Protein AF-A0A8H2RH55-F1 (afdb_monomer)

pLDDT: mean 92.54, std 11.41, range [31.33, 98.94]

Solvent-accessible surface area (backbone atoms only — not comparable to full-atom values): 15641 Å² total; per-residue (Å²): 132,82,83,71,80,74,89,62,80,75,73,48,45,56,43,40,55,48,73,46,29,92,58,44,29,82,40,32,71,41,72,35,40,37,24,21,31,30,48,30,38,21,12,55,87,42,38,56,90,87,66,19,50,61,34,28,24,27,75,48,56,58,47,55,43,36,48,65,32,36,31,32,37,34,36,31,36,33,33,66,48,47,73,43,77,75,34,103,55,100,65,73,39,73,47,77,44,91,38,46,22,19,54,46,101,45,66,27,34,45,51,71,60,46,52,52,28,50,48,56,49,40,71,77,30,56,64,32,63,38,35,41,34,50,78,40,80,41,48,64,92,44,83,91,52,45,67,63,55,50,49,60,58,55,53,80,44,58,86,27,49,52,56,57,89,50,67,85,35,24,49,50,51,40,52,68,76,39,69,73,34,27,31,37,51,20,27,81,90,56,98,45,27,70,63,68,50,70,44,62,85,86,52,90,71,26,47,68,68,54,46,44,50,36,45,74,76,42,43,64,80,68,46,43,92,87,41,57,29,31,38,55,63,58,31,34,42,97,86,60,14,52,44,77,55,55,51,88,38,68,58,53,53,62,61,65,26,88,93,52,81,51,66,19,29,47,25,20,34,36,45,86,55,31,49,45,47,63,50,21,53,52,48,36,56,57,61,53,74,110

Structure (mmCIF, N/CA/C/O backbone):
data_AF-A0A8H2RH55-F1
#
_entry.id   AF-A0A8H2RH55-F1
#
loop_
_atom_site.group_PDB
_atom_site.id
_atom_site.type_symbol
_atom_site.label_atom_id
_atom_site.label_alt_id
_atom_site.label_comp_id
_atom_site.label_asym_id
_atom_site.label_entity_id
_atom_site.label_seq_id
_atom_site.pdbx_PDB_ins_code
_atom_site.Cartn_x
_atom_site.Cartn_y
_atom_site.Cartn_z
_atom_site.occupancy
_atom_site.B_iso_or_equiv
_atom_site.auth_seq_id
_atom_site.auth_comp_id
_atom_site.auth_asym_id
_atom_site.auth_atom_id
_atom_site.pdbx_PDB_model_num
ATOM 1 N N . MET A 1 1 ? -16.940 -19.341 18.651 1.00 35.91 1 MET A N 1
ATOM 2 C CA . MET A 1 1 ? -18.041 -18.459 18.213 1.00 35.91 1 MET A CA 1
ATOM 3 C C . MET A 1 1 ? -17.841 -18.188 16.737 1.00 35.91 1 MET A C 1
ATOM 5 O O . MET A 1 1 ? -16.876 -17.523 16.386 1.00 35.91 1 MET A O 1
ATOM 9 N N . ASN A 1 2 ? -18.683 -18.781 15.890 1.00 31.33 2 ASN A N 1
ATOM 10 C CA . ASN A 1 2 ? -18.707 -18.465 14.465 1.00 31.33 2 ASN A CA 1
ATOM 11 C C . ASN A 1 2 ? -19.201 -17.029 14.312 1.00 31.33 2 ASN A C 1
ATOM 13 O O . ASN A 1 2 ? -20.254 -16.682 14.844 1.00 31.33 2 ASN A O 1
ATOM 17 N N . ILE A 1 3 ? -18.432 -16.200 13.615 1.00 40.94 3 ILE A N 1
ATOM 18 C CA . ILE A 1 3 ? -18.891 -14.883 13.191 1.00 40.94 3 ILE A CA 1
ATOM 19 C C . ILE A 1 3 ? -19.936 -15.153 12.105 1.00 40.94 3 ILE A C 1
ATOM 21 O O . ILE A 1 3 ? -19.590 -15.491 10.975 1.00 40.94 3 ILE A O 1
ATOM 25 N N . SER A 1 4 ? -21.217 -15.111 12.473 1.00 37.12 4 SER A N 1
ATOM 26 C CA . SER A 1 4 ? -22.314 -15.199 11.510 1.00 37.12 4 SER A CA 1
ATOM 27 C C . SER A 1 4 ? -22.179 -14.068 10.484 1.00 37.12 4 SER A C 1
ATOM 29 O O . SER A 1 4 ? -21.838 -12.946 10.873 1.00 37.12 4 SER A O 1
ATOM 31 N N . PRO A 1 5 ? -22.453 -14.311 9.189 1.00 39.12 5 PRO A N 1
ATOM 32 C CA . PRO A 1 5 ? -22.419 -13.252 8.198 1.00 39.12 5 PRO A CA 1
ATOM 33 C C . PRO A 1 5 ? -23.544 -12.276 8.532 1.00 39.12 5 PRO A C 1
ATOM 35 O O . PRO A 1 5 ? -24.720 -12.637 8.488 1.00 39.12 5 PRO A O 1
ATOM 38 N N . ILE A 1 6 ? -23.187 -11.047 8.896 1.00 43.91 6 ILE A N 1
ATOM 39 C CA . ILE A 1 6 ? -24.146 -9.950 8.967 1.00 43.91 6 ILE A CA 1
ATOM 40 C C . ILE A 1 6 ? -24.785 -9.854 7.577 1.00 43.91 6 ILE A C 1
ATOM 42 O O . ILE A 1 6 ? -24.080 -9.675 6.583 1.00 43.91 6 ILE A O 1
ATOM 46 N N . THR A 1 7 ? -26.107 -10.015 7.507 1.00 40.72 7 THR A N 1
ATOM 47 C CA . THR A 1 7 ? -26.919 -9.801 6.305 1.00 40.72 7 THR A CA 1
ATOM 48 C C . THR A 1 7 ? -26.671 -8.380 5.802 1.00 40.72 7 THR A C 1
ATOM 50 O O . THR A 1 7 ? -27.151 -7.416 6.401 1.00 40.72 7 THR A O 1
ATOM 53 N N . SER A 1 8 ? -25.850 -8.239 4.760 1.00 42.88 8 SER A N 1
ATOM 54 C CA . SER A 1 8 ? -25.380 -6.946 4.280 1.00 42.88 8 SER A CA 1
ATOM 55 C C . SER A 1 8 ? -26.291 -6.430 3.167 1.00 42.88 8 SER A C 1
ATOM 57 O O . SER A 1 8 ? -26.474 -7.066 2.132 1.00 42.88 8 SER A O 1
ATOM 59 N N . ASN A 1 9 ? -26.791 -5.206 3.339 1.00 49.28 9 ASN A N 1
ATOM 60 C CA . ASN A 1 9 ? -26.682 -4.276 2.221 1.00 49.28 9 ASN A CA 1
ATOM 61 C C . ASN A 1 9 ? -25.192 -4.272 1.867 1.00 49.28 9 ASN A C 1
ATOM 63 O O . ASN A 1 9 ? -24.380 -3.926 2.727 1.00 49.28 9 ASN A O 1
ATOM 67 N N . SER A 1 10 ? -24.829 -4.787 0.691 1.00 78.75 10 SER A N 1
ATOM 68 C CA . SER A 1 10 ? -23.434 -5.066 0.344 1.00 78.75 10 SER A CA 1
ATOM 69 C C . SER A 1 10 ? -22.586 -3.814 0.555 1.00 78.75 10 SER A C 1
ATOM 71 O O . SER A 1 10 ? -22.788 -2.821 -0.145 1.00 78.75 10 SER A O 1
ATOM 73 N N . ILE A 1 11 ? -21.672 -3.846 1.530 1.00 88.88 11 ILE A N 1
ATOM 74 C CA . ILE A 1 11 ? -20.736 -2.745 1.762 1.00 88.88 11 ILE A CA 1
ATOM 75 C C . ILE A 1 11 ? -19.927 -2.575 0.469 1.00 88.88 11 ILE A C 1
ATOM 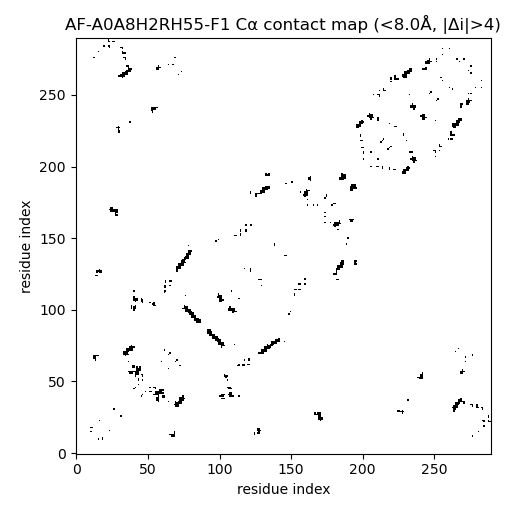77 O O . ILE A 1 11 ? -19.263 -3.527 0.056 1.00 88.88 11 ILE A O 1
ATOM 81 N N . PRO A 1 12 ? -19.993 -1.416 -0.203 1.00 94.06 12 PRO A N 1
ATOM 82 C CA . PRO A 1 12 ? -19.275 -1.214 -1.451 1.00 94.06 12 PRO A CA 1
ATOM 83 C C . PRO A 1 12 ? -17.766 -1.189 -1.192 1.00 94.06 12 PRO A C 1
ATOM 85 O O . PRO A 1 12 ? -17.277 -0.382 -0.402 1.00 94.06 12 PRO A O 1
ATOM 88 N N . ASN A 1 13 ? -17.005 -2.043 -1.882 1.00 95.50 13 ASN A N 1
ATOM 89 C CA . ASN A 1 13 ? -15.558 -2.156 -1.668 1.00 95.50 13 ASN A CA 1
ATOM 90 C C . ASN A 1 13 ? -14.807 -0.837 -1.923 1.00 95.50 13 ASN A C 1
ATOM 92 O O . ASN A 1 13 ? -13.835 -0.526 -1.238 1.00 95.50 13 ASN A O 1
ATOM 96 N N . ASN A 1 14 ? -15.255 -0.013 -2.867 1.00 96.75 14 ASN A N 1
ATOM 97 C CA . ASN A 1 14 ? -14.631 1.283 -3.141 1.00 96.75 14 ASN A CA 1
ATOM 98 C C . ASN A 1 14 ? -14.934 2.353 -2.075 1.00 96.75 14 ASN A C 1
ATOM 100 O O . ASN A 1 14 ? -14.260 3.373 -2.074 1.00 96.75 14 ASN A O 1
ATOM 104 N N . ALA A 1 15 ? -15.888 2.121 -1.167 1.00 97.56 15 ALA A N 1
ATOM 105 C CA . ALA A 1 15 ? -16.322 3.080 -0.148 1.00 97.56 15 ALA A CA 1
ATOM 106 C C . ALA A 1 15 ? -16.588 2.414 1.221 1.00 97.56 15 ALA A C 1
ATOM 108 O O . ALA A 1 15 ? -17.496 2.806 1.967 1.00 97.56 15 ALA A O 1
ATOM 109 N N . TRP A 1 16 ? -15.840 1.353 1.550 1.00 98.19 16 TRP A N 1
ATOM 110 C CA . TRP A 1 16 ? -16.116 0.559 2.746 1.00 98.19 16 TRP A CA 1
ATOM 111 C C . TRP A 1 16 ? -15.821 1.319 4.040 1.00 98.19 16 TRP A C 1
ATOM 113 O O . TRP A 1 16 ? -16.587 1.174 4.992 1.00 98.19 16 TRP A O 1
ATOM 123 N N . MET A 1 17 ? -14.772 2.153 4.087 1.00 98.50 17 MET A N 1
ATOM 124 C CA . MET A 1 17 ? -14.437 2.921 5.294 1.00 98.50 17 MET A CA 1
ATOM 125 C C . MET A 1 17 ? -15.524 3.946 5.597 1.00 98.50 17 MET A C 1
ATOM 127 O O . MET A 1 17 ? -15.937 4.086 6.743 1.00 98.50 17 MET A O 1
ATOM 131 N N . THR A 1 18 ? -16.041 4.602 4.559 1.00 97.88 18 THR A N 1
ATOM 132 C CA . THR A 1 18 ? -17.172 5.531 4.614 1.00 97.88 18 THR A CA 1
ATOM 133 C C . THR A 1 18 ? -18.420 4.817 5.118 1.00 97.88 18 THR A C 1
ATOM 135 O O . THR A 1 18 ? -19.106 5.321 6.004 1.00 97.88 18 THR A O 1
ATOM 138 N N . SER A 1 19 ? -18.684 3.616 4.603 1.00 97.94 19 SER A N 1
ATOM 139 C CA . SER A 1 19 ? -19.865 2.824 4.964 1.00 97.94 19 SER A CA 1
ATOM 140 C C . SER A 1 19 ? -19.881 2.412 6.438 1.00 97.94 19 SER A C 1
ATOM 142 O O . SER A 1 19 ? -20.951 2.326 7.036 1.00 97.94 19 SER A O 1
ATOM 144 N N . ILE A 1 20 ? -18.709 2.181 7.040 1.00 97.50 20 ILE A N 1
ATOM 145 C CA . ILE A 1 20 ? -18.584 1.819 8.461 1.00 97.50 20 ILE A CA 1
ATOM 146 C C . ILE A 1 20 ? -18.055 2.966 9.331 1.00 97.50 20 ILE A C 1
ATOM 148 O O . ILE A 1 20 ? -17.716 2.742 10.494 1.00 97.50 20 ILE A O 1
ATOM 152 N N . TYR A 1 21 ? -17.986 4.188 8.794 1.00 98.06 21 TYR A N 1
ATOM 153 C CA . TYR A 1 21 ? -17.279 5.313 9.409 1.00 98.06 21 TYR A CA 1
ATOM 154 C C . TYR A 1 21 ? -17.729 5.573 10.846 1.00 98.06 21 TYR A C 1
ATOM 156 O O . TYR A 1 21 ? -16.893 5.689 11.734 1.00 98.06 21 TYR A O 1
ATOM 164 N N . GLU A 1 22 ? -19.039 5.574 11.107 1.00 97.56 22 GLU A N 1
ATOM 165 C CA . GLU A 1 22 ? -19.571 5.820 12.454 1.00 97.56 22 GLU A CA 1
ATOM 166 C C . GLU A 1 22 ? -19.099 4.809 13.502 1.00 97.56 22 GLU A C 1
ATOM 168 O O . GLU A 1 22 ? -19.095 5.127 14.688 1.00 97.56 22 GLU A O 1
ATOM 173 N N . LYS A 1 23 ? -18.690 3.610 13.078 1.00 98.12 23 LYS A N 1
ATOM 174 C CA . LYS A 1 23 ? -18.108 2.594 13.956 1.00 98.12 23 LYS A CA 1
ATOM 175 C C . LYS A 1 23 ? -16.613 2.822 14.159 1.00 98.12 23 LYS A C 1
ATOM 177 O O . LYS A 1 23 ? -16.130 2.721 15.273 1.00 98.12 23 LYS A O 1
ATOM 182 N N . ILE A 1 24 ? -15.877 3.175 13.108 1.00 98.25 24 ILE A N 1
ATOM 183 C CA . ILE A 1 24 ? -14.407 3.241 13.157 1.00 98.25 24 ILE A CA 1
ATOM 184 C C . ILE A 1 24 ? -13.842 4.639 13.449 1.00 98.25 24 ILE A C 1
ATOM 186 O O . ILE A 1 24 ? -12.631 4.782 13.587 1.00 98.25 24 ILE A O 1
ATOM 190 N N . LYS A 1 25 ? -14.676 5.683 13.518 1.00 98.12 25 LYS A N 1
ATOM 191 C CA . LYS A 1 25 ? -14.232 7.090 13.565 1.00 98.12 25 LYS A CA 1
ATOM 192 C C . LYS A 1 25 ? -13.305 7.434 14.739 1.00 98.12 25 LYS A C 1
ATOM 194 O O . LYS A 1 25 ? -12.475 8.330 14.601 1.00 98.12 25 LYS A O 1
ATOM 199 N N . ASP A 1 26 ? -13.418 6.719 15.856 1.00 98.12 26 ASP A N 1
ATOM 200 C CA . ASP A 1 26 ? -12.608 6.942 17.061 1.00 98.12 26 ASP A CA 1
ATOM 201 C C . ASP A 1 26 ? -11.302 6.128 17.062 1.00 98.12 26 ASP A C 1
ATOM 203 O O . ASP A 1 26 ? -10.453 6.295 17.936 1.00 98.12 26 ASP A O 1
ATOM 207 N N . MET A 1 27 ? -11.092 5.286 16.047 1.00 97.81 27 MET A N 1
ATOM 208 C CA . MET A 1 27 ? -9.845 4.555 15.852 1.00 97.81 27 MET A CA 1
ATOM 209 C C . MET A 1 27 ? -8.788 5.448 15.195 1.00 97.81 27 MET A C 1
ATOM 211 O O . MET A 1 27 ? -9.078 6.286 14.338 1.00 97.81 27 MET A O 1
ATOM 215 N N . ARG A 1 28 ? -7.528 5.225 15.559 1.00 97.75 28 ARG A N 1
ATOM 216 C CA . ARG A 1 28 ? -6.345 5.736 14.858 1.00 97.75 28 ARG A CA 1
ATOM 217 C C . ARG A 1 28 ? -5.969 4.807 13.708 1.00 97.75 28 ARG A C 1
ATOM 219 O O . ARG A 1 28 ? -6.280 3.618 13.725 1.00 97.75 28 ARG A O 1
ATOM 226 N N . ILE A 1 29 ? -5.207 5.316 12.743 1.00 97.81 29 ILE A N 1
ATOM 227 C CA . ILE A 1 29 ? -4.822 4.554 11.539 1.00 97.81 29 ILE A CA 1
ATOM 228 C C . ILE A 1 29 ? -4.083 3.250 11.880 1.00 97.81 29 ILE A C 1
ATOM 230 O O . ILE A 1 29 ? -4.374 2.210 11.293 1.00 97.81 29 ILE A O 1
ATOM 234 N N . HIS A 1 30 ? -3.184 3.272 12.869 1.00 97.06 30 HIS A N 1
ATOM 235 C CA . HIS A 1 30 ? -2.444 2.078 13.296 1.00 97.06 30 HIS A CA 1
ATOM 236 C C . HIS A 1 30 ? -3.317 1.017 13.998 1.00 97.06 30 HIS A C 1
ATOM 238 O O . HIS A 1 30 ? -2.863 -0.104 14.203 1.00 97.06 30 HIS A O 1
ATOM 244 N N . GLN A 1 31 ? -4.554 1.356 14.381 1.00 97.19 31 GLN A N 1
ATOM 245 C CA . GLN A 1 31 ? -5.505 0.431 15.008 1.00 97.19 31 GLN A CA 1
ATOM 246 C C . GLN A 1 31 ? -6.427 -0.241 13.983 1.00 97.19 31 GLN A C 1
ATOM 248 O O . GLN A 1 31 ? -7.077 -1.239 14.298 1.00 97.19 31 GLN A O 1
ATOM 253 N N . LEU A 1 32 ? -6.502 0.282 12.757 1.00 97.88 32 LEU A N 1
ATOM 254 C CA . LEU A 1 32 ? -7.326 -0.294 11.696 1.00 97.88 32 LEU A CA 1
ATOM 255 C C . LEU A 1 32 ? -6.750 -1.629 11.211 1.00 97.88 32 LEU A C 1
ATOM 257 O O . LEU A 1 32 ? -5.569 -1.913 11.372 1.00 97.88 32 LEU A O 1
ATOM 261 N N . ALA A 1 33 ? -7.590 -2.462 10.618 1.00 98.31 33 ALA A N 1
ATOM 262 C CA . ALA A 1 33 ? -7.199 -3.546 9.736 1.00 98.31 33 ALA A CA 1
ATOM 263 C C . ALA A 1 33 ? -7.337 -3.040 8.296 1.00 98.31 33 ALA A C 1
ATOM 265 O O . ALA A 1 33 ? -8.428 -2.636 7.883 1.00 98.31 33 ALA A O 1
ATOM 266 N N . LEU A 1 34 ? -6.237 -3.008 7.550 1.00 98.75 34 LEU A N 1
ATOM 267 C CA . LEU A 1 34 ? -6.157 -2.422 6.219 1.00 98.75 34 LEU A CA 1
ATOM 268 C C . LEU A 1 34 ? -5.715 -3.487 5.203 1.00 98.75 34 LEU A C 1
ATOM 270 O O . LEU A 1 34 ? -4.612 -4.028 5.331 1.00 98.75 34 LEU A O 1
ATOM 274 N N . PRO A 1 35 ? -6.537 -3.782 4.181 1.00 98.62 35 PRO A N 1
ATOM 275 C CA . PRO A 1 35 ? -6.139 -4.672 3.100 1.00 98.62 35 PRO A CA 1
ATOM 276 C C . PRO A 1 35 ? -5.111 -3.977 2.196 1.00 98.62 35 PRO A C 1
ATOM 278 O O . PRO A 1 35 ? -5.306 -2.828 1.777 1.00 98.62 35 PRO A O 1
ATOM 281 N N . SER A 1 36 ? -4.029 -4.688 1.888 1.00 98.69 36 SER A N 1
ATOM 282 C CA . SER A 1 36 ? -2.908 -4.209 1.082 1.00 98.69 36 SER A CA 1
ATOM 283 C C . SER A 1 36 ? -2.610 -5.142 -0.083 1.00 98.69 36 SER A C 1
ATOM 285 O O . SER A 1 36 ? -2.637 -6.367 0.061 1.00 98.69 36 SER A O 1
ATOM 287 N N . ALA A 1 37 ? -2.289 -4.548 -1.229 1.00 98.31 37 ALA A N 1
ATOM 288 C CA . ALA A 1 37 ? -1.800 -5.268 -2.396 1.00 98.31 37 ALA A CA 1
ATOM 289 C C . ALA A 1 37 ? -0.265 -5.293 -2.381 1.00 98.31 37 ALA A C 1
ATOM 291 O O . ALA A 1 37 ? 0.374 -4.249 -2.539 1.00 98.31 37 ALA A O 1
ATOM 292 N N . HIS A 1 38 ? 0.316 -6.482 -2.208 1.00 98.06 38 HIS A N 1
ATOM 293 C CA . HIS A 1 38 ? 1.766 -6.679 -2.196 1.00 98.06 38 HIS A CA 1
ATOM 294 C C . HIS A 1 38 ? 2.346 -6.419 -3.584 1.00 98.06 38 HIS A C 1
ATOM 296 O O . HIS A 1 38 ? 1.758 -6.844 -4.583 1.00 98.06 38 HIS A O 1
ATOM 302 N N . ASN A 1 39 ? 3.476 -5.702 -3.650 1.00 97.50 39 ASN A N 1
ATOM 303 C CA . ASN A 1 39 ? 4.091 -5.283 -4.914 1.00 97.50 39 ASN A CA 1
ATOM 304 C C . ASN A 1 39 ? 3.041 -4.755 -5.909 1.00 97.50 39 ASN A C 1
ATOM 306 O O . ASN A 1 39 ? 2.951 -5.205 -7.050 1.00 97.50 39 ASN A O 1
ATOM 310 N N . SER A 1 40 ? 2.204 -3.823 -5.459 1.00 98.12 40 SER A N 1
ATOM 311 C CA . SER A 1 40 ? 0.968 -3.395 -6.129 1.00 98.12 40 SER A CA 1
ATOM 312 C C . SER A 1 40 ? 1.131 -2.993 -7.603 1.00 98.12 40 SER A C 1
ATOM 314 O O . SER A 1 40 ? 0.193 -3.131 -8.384 1.00 98.12 40 SER A O 1
ATOM 316 N N . GLY A 1 41 ? 2.311 -2.535 -8.028 1.00 97.62 41 GLY A N 1
ATOM 317 C CA . GLY A 1 41 ? 2.593 -2.205 -9.431 1.00 97.62 41 GLY A CA 1
ATOM 318 C C . GLY A 1 41 ? 3.049 -3.367 -10.312 1.00 97.62 41 GLY A C 1
ATOM 319 O O . GLY A 1 41 ? 3.453 -3.116 -11.447 1.00 97.62 41 GLY A O 1
ATOM 320 N N . MET A 1 42 ? 3.024 -4.595 -9.799 1.00 97.25 42 MET A N 1
ATOM 321 C CA . MET A 1 42 ? 3.443 -5.820 -10.480 1.00 97.25 42 MET A CA 1
ATOM 322 C C . MET A 1 42 ? 2.221 -6.664 -10.839 1.00 97.25 42 MET A C 1
ATOM 324 O O . MET A 1 42 ? 2.060 -7.786 -10.364 1.00 97.25 42 MET A O 1
ATOM 328 N N . ASP A 1 43 ? 1.312 -6.126 -11.646 1.00 95.94 43 ASP A N 1
ATOM 329 C CA . ASP A 1 43 ? 0.178 -6.902 -12.141 1.00 95.94 43 ASP A CA 1
ATOM 330 C C . ASP A 1 43 ? 0.500 -7.651 -13.435 1.00 95.94 43 ASP A C 1
ATOM 332 O O . ASP A 1 43 ? 1.422 -7.289 -14.169 1.00 95.94 43 ASP A O 1
ATOM 336 N N . ARG A 1 44 ? -0.313 -8.660 -13.755 1.00 92.69 44 ARG A N 1
ATOM 337 C CA . ARG A 1 44 ? -0.189 -9.471 -14.975 1.00 92.69 44 ARG A CA 1
ATOM 338 C C . ARG A 1 44 ? -0.125 -8.657 -16.268 1.00 92.69 44 ARG A C 1
ATOM 340 O O . ARG A 1 44 ? 0.541 -9.080 -17.203 1.00 92.69 44 ARG A O 1
ATOM 347 N N . GLY A 1 45 ? -0.783 -7.498 -16.329 1.00 90.69 45 GLY A N 1
ATOM 348 C CA . GLY A 1 45 ? -0.743 -6.611 -17.495 1.00 90.69 45 GLY A CA 1
ATOM 349 C C . GLY A 1 45 ? 0.476 -5.683 -17.549 1.00 90.69 45 GLY A C 1
ATOM 350 O O . GLY A 1 45 ? 0.579 -4.880 -18.474 1.00 90.69 45 GLY A O 1
ATOM 351 N N . SER A 1 46 ? 1.361 -5.729 -16.550 1.00 88.44 46 SER A N 1
ATOM 352 C CA . SER A 1 46 ? 2.583 -4.914 -16.468 1.00 88.44 46 SER A CA 1
ATOM 353 C C . SER A 1 46 ? 3.870 -5.686 -16.754 1.00 88.44 46 SER A C 1
ATOM 355 O O . SER A 1 46 ? 4.898 -5.064 -17.010 1.00 88.44 46 SER A O 1
ATOM 357 N N . VAL A 1 47 ? 3.811 -7.018 -16.731 1.00 85.81 47 VAL A N 1
ATOM 358 C CA . VAL A 1 47 ? 4.954 -7.912 -16.934 1.00 85.81 47 VAL A CA 1
ATOM 359 C C . VAL A 1 47 ? 4.839 -8.649 -18.268 1.00 85.81 47 VAL A C 1
ATOM 361 O O . VAL A 1 47 ? 3.749 -8.809 -18.814 1.00 85.81 47 VAL A O 1
ATOM 364 N N . ASP A 1 48 ? 5.974 -9.094 -18.801 1.00 82.69 48 ASP A N 1
ATOM 365 C CA . ASP A 1 48 ? 6.029 -9.870 -20.042 1.00 82.69 48 ASP A CA 1
ATOM 366 C C . ASP A 1 48 ? 5.253 -11.206 -19.920 1.00 82.69 48 ASP A C 1
ATOM 368 O O . ASP A 1 48 ? 5.369 -11.871 -18.894 1.00 82.69 48 ASP A O 1
ATOM 372 N N . PRO A 1 49 ? 4.495 -11.660 -20.936 1.00 77.06 49 PRO A N 1
ATOM 373 C CA . PRO A 1 49 ? 3.693 -12.885 -20.836 1.00 77.06 49 PRO A CA 1
ATOM 374 C C . PRO A 1 49 ? 4.481 -14.188 -20.633 1.00 77.06 49 PRO A C 1
ATOM 376 O O . PRO A 1 49 ? 3.929 -15.147 -20.097 1.00 77.06 49 PRO A O 1
ATOM 379 N N . ILE A 1 50 ? 5.743 -14.256 -21.072 1.00 76.62 50 ILE A N 1
ATOM 380 C CA . ILE A 1 50 ? 6.545 -15.489 -21.040 1.00 76.62 50 ILE A CA 1
ATOM 381 C C . ILE A 1 50 ? 7.188 -15.654 -19.659 1.00 76.62 50 ILE A C 1
ATOM 383 O O . ILE A 1 50 ? 7.085 -16.703 -19.023 1.00 76.62 50 ILE A O 1
ATOM 387 N N . SER A 1 51 ? 7.825 -14.593 -19.171 1.00 81.44 51 SER A N 1
ATOM 388 C CA . SER A 1 51 ? 8.597 -14.583 -17.919 1.00 81.44 51 SER A CA 1
ATOM 389 C C . SER A 1 51 ? 7.840 -13.989 -16.728 1.00 81.44 51 SER A C 1
ATOM 391 O O . SER A 1 51 ? 8.221 -14.182 -15.574 1.00 81.44 51 SER A O 1
ATOM 393 N N . GLY A 1 52 ? 6.732 -13.297 -16.984 1.00 82.44 52 GLY A N 1
ATOM 394 C CA . GLY A 1 52 ? 6.021 -12.494 -15.996 1.00 82.44 52 GLY A CA 1
ATOM 395 C C . GLY A 1 52 ? 5.366 -13.279 -14.872 1.00 82.44 52 GLY A C 1
ATOM 396 O O . GLY A 1 52 ? 5.096 -12.696 -13.828 1.00 82.44 52 GLY A O 1
ATOM 397 N N . HIS A 1 53 ? 5.164 -14.589 -15.019 1.00 85.69 53 HIS A N 1
ATOM 398 C CA . HIS A 1 53 ? 4.623 -15.413 -13.935 1.00 85.69 53 HIS A CA 1
ATOM 399 C C . HIS A 1 53 ? 5.519 -15.417 -12.683 1.00 85.69 53 HIS A C 1
ATOM 401 O O . HIS A 1 53 ? 4.999 -15.457 -11.576 1.00 85.69 53 HIS A O 1
ATOM 407 N N . TRP A 1 54 ? 6.837 -15.239 -12.834 1.00 90.31 54 TRP A N 1
ATOM 408 C CA . TRP A 1 54 ? 7.787 -15.141 -11.713 1.00 90.31 54 TRP A CA 1
ATOM 409 C C . TRP A 1 54 ? 7.708 -13.809 -10.957 1.00 90.31 54 TRP A C 1
ATOM 411 O O . TRP A 1 54 ? 8.223 -13.696 -9.843 1.00 90.31 54 TRP A O 1
ATOM 421 N N . ALA A 1 55 ? 7.112 -12.795 -11.586 1.00 92.50 55 ALA A N 1
ATOM 422 C CA . ALA A 1 55 ? 7.158 -11.400 -11.163 1.00 92.50 55 ALA A CA 1
ATOM 423 C C . ALA A 1 55 ? 5.783 -10.848 -10.763 1.00 92.50 55 ALA A C 1
ATOM 425 O O . ALA A 1 55 ? 5.709 -10.004 -9.869 1.00 92.50 55 ALA A O 1
ATOM 426 N N . ALA A 1 56 ? 4.709 -11.297 -11.421 1.00 95.06 56 ALA A N 1
ATOM 427 C CA . ALA A 1 56 ? 3.356 -10.809 -11.197 1.00 95.06 56 ALA A CA 1
ATOM 428 C C . ALA A 1 56 ? 2.863 -11.178 -9.796 1.00 95.06 56 ALA A C 1
ATOM 430 O O . ALA A 1 56 ? 2.727 -12.349 -9.456 1.00 95.06 56 ALA A O 1
ATOM 431 N N . CYS A 1 57 ? 2.533 -10.153 -9.025 1.00 96.69 57 CYS A N 1
ATOM 432 C CA . CYS A 1 57 ? 1.956 -10.241 -7.693 1.00 96.69 57 CYS A CA 1
ATOM 433 C C . CYS A 1 57 ? 0.461 -9.915 -7.692 1.00 96.69 57 CYS A C 1
ATOM 435 O O . CYS A 1 57 ? -0.224 -10.241 -6.736 1.00 96.69 57 CYS A O 1
ATOM 437 N N . GLN A 1 58 ? -0.066 -9.258 -8.730 1.00 97.50 58 GLN A N 1
ATOM 438 C CA . GLN A 1 58 ? -1.466 -8.825 -8.790 1.00 97.50 58 GLN A CA 1
ATOM 439 C C . GLN A 1 58 ? -2.119 -9.168 -10.134 1.00 97.50 58 GLN A C 1
ATOM 441 O O . GLN A 1 58 ? -1.453 -9.384 -11.146 1.00 97.50 58 GLN A O 1
ATOM 446 N N . ASP A 1 59 ? -3.451 -9.191 -10.173 1.00 95.75 59 ASP A N 1
ATOM 447 C CA . ASP A 1 59 ? -4.182 -9.353 -11.437 1.00 95.75 59 ASP A CA 1
ATOM 448 C C . ASP A 1 59 ? -4.432 -8.023 -12.148 1.00 95.75 59 ASP A C 1
ATOM 450 O O . ASP A 1 59 ? -4.498 -7.975 -13.373 1.00 95.75 59 ASP A O 1
ATOM 454 N N . ASN A 1 60 ? -4.582 -6.943 -11.382 1.00 96.75 60 ASN A N 1
ATOM 455 C CA . ASN A 1 60 ? -5.174 -5.706 -11.871 1.00 96.75 60 ASN A CA 1
ATOM 456 C C . ASN A 1 60 ? -4.324 -4.476 -11.561 1.00 96.75 60 ASN A C 1
ATOM 458 O O . ASN A 1 60 ? -3.510 -4.479 -10.646 1.00 96.75 60 ASN A O 1
ATOM 462 N N . ILE A 1 61 ? -4.588 -3.391 -12.285 1.00 97.75 61 ILE A N 1
ATOM 463 C CA . ILE A 1 61 ? -3.943 -2.085 -12.109 1.00 97.75 61 ILE A CA 1
ATOM 464 C C . ILE A 1 61 ? -4.318 -1.419 -10.775 1.00 97.75 61 ILE A C 1
ATOM 466 O O . ILE A 1 61 ? -5.374 -1.711 -10.213 1.00 97.75 61 ILE A O 1
ATOM 470 N N . PHE A 1 62 ? -3.521 -0.442 -10.328 1.00 98.69 62 PHE A N 1
ATOM 471 C CA . PHE A 1 62 ? -3.719 0.290 -9.064 1.00 98.69 62 PHE A CA 1
ATOM 472 C C . PHE A 1 62 ? -5.161 0.758 -8.812 1.00 98.69 62 PHE A C 1
ATOM 474 O O . PHE A 1 62 ? -5.714 0.493 -7.749 1.00 98.69 62 PHE A O 1
ATOM 481 N N . LEU A 1 63 ? -5.798 1.425 -9.785 1.00 98.56 63 LEU A N 1
ATOM 482 C CA . LEU A 1 63 ? -7.159 1.951 -9.609 1.00 98.56 63 LEU A CA 1
ATOM 483 C C . LEU A 1 63 ? -8.173 0.830 -9.339 1.00 98.56 63 LEU A C 1
ATOM 485 O O . LEU A 1 63 ? -9.042 0.971 -8.483 1.00 98.56 63 LEU A O 1
ATOM 489 N N . THR A 1 64 ? -8.043 -0.297 -10.037 1.00 98.44 64 THR A N 1
ATOM 490 C CA . THR A 1 64 ? -8.896 -1.467 -9.819 1.00 98.44 64 THR A CA 1
ATOM 491 C C . THR A 1 64 ? -8.657 -2.071 -8.440 1.00 98.44 64 THR A C 1
ATOM 493 O O . THR A 1 64 ? -9.627 -2.406 -7.770 1.00 98.44 64 THR A O 1
ATOM 496 N N . GLN A 1 65 ? -7.403 -2.146 -7.977 1.00 98.56 65 GLN A N 1
ATOM 497 C CA . GLN A 1 65 ? -7.090 -2.612 -6.620 1.00 98.56 65 GLN A CA 1
ATOM 498 C C . GLN A 1 65 ? -7.772 -1.732 -5.554 1.00 98.56 65 GLN A C 1
ATOM 500 O O . GLN A 1 65 ? -8.423 -2.250 -4.646 1.00 98.56 65 GLN A O 1
ATOM 505 N N . LEU A 1 66 ? -7.710 -0.403 -5.698 1.00 98.81 66 LEU A N 1
ATOM 506 C CA . LEU A 1 66 ? -8.372 0.543 -4.786 1.00 98.81 66 LEU A CA 1
ATOM 507 C C . LEU A 1 66 ? -9.904 0.404 -4.814 1.00 98.81 66 LEU A C 1
ATOM 509 O O . LEU A 1 66 ? -10.544 0.307 -3.761 1.00 98.81 66 LEU A O 1
ATOM 513 N N . ASN A 1 67 ? -10.491 0.316 -6.014 1.00 98.56 67 ASN A N 1
ATOM 514 C CA . ASN A 1 67 ? -11.931 0.105 -6.205 1.00 98.56 67 ASN A CA 1
ATOM 515 C C . ASN A 1 67 ? -12.415 -1.242 -5.648 1.00 98.56 67 ASN A C 1
ATOM 517 O O . ASN A 1 67 ? -13.569 -1.369 -5.248 1.00 98.56 67 ASN A O 1
ATOM 521 N N . GLN A 1 68 ? -11.536 -2.242 -5.598 1.00 98.06 68 GLN A N 1
ATOM 522 C CA . GLN A 1 68 ? -11.815 -3.555 -5.021 1.00 98.06 68 GLN A CA 1
ATOM 523 C C . GLN A 1 68 ? -11.550 -3.628 -3.514 1.00 98.06 68 GLN A C 1
ATOM 525 O O . GLN A 1 68 ? -11.821 -4.664 -2.916 1.00 98.06 68 GLN A O 1
ATOM 530 N N . GLY A 1 69 ? -11.118 -2.533 -2.884 1.00 98.38 69 GLY A N 1
ATOM 531 C CA . GLY A 1 69 ? -11.105 -2.387 -1.429 1.00 98.38 69 GLY A CA 1
ATOM 532 C C . GLY A 1 69 ? -9.729 -2.260 -0.797 1.00 98.38 69 GLY A C 1
ATOM 533 O O . GLY A 1 69 ? -9.673 -1.983 0.401 1.00 98.38 69 GLY A O 1
ATOM 534 N N . ALA A 1 70 ? -8.640 -2.388 -1.565 1.00 98.69 70 ALA A N 1
ATOM 535 C CA . ALA A 1 70 ? -7.297 -2.114 -1.058 1.00 98.69 70 ALA A CA 1
ATOM 536 C C . ALA A 1 70 ? -7.203 -0.666 -0.550 1.00 98.69 70 ALA A C 1
ATOM 538 O O . ALA A 1 70 ? -7.716 0.266 -1.176 1.00 98.69 70 ALA A O 1
ATOM 539 N N . ARG A 1 71 ? -6.558 -0.470 0.600 1.00 98.75 71 ARG A N 1
ATOM 540 C CA . ARG A 1 71 ? -6.300 0.861 1.183 1.00 98.75 71 ARG A CA 1
ATOM 541 C C . ARG A 1 71 ? -4.810 1.137 1.355 1.00 98.75 71 ARG A C 1
ATOM 543 O O . ARG A 1 71 ? -4.439 2.265 1.657 1.00 98.75 71 ARG A O 1
ATOM 550 N N . VAL A 1 72 ? -3.963 0.139 1.107 1.00 98.88 72 VAL A N 1
ATOM 551 C CA . VAL A 1 72 ? -2.508 0.283 1.069 1.00 98.88 72 VAL A CA 1
ATOM 552 C C . VAL A 1 72 ? -1.976 -0.290 -0.241 1.00 98.88 72 VAL A C 1
ATOM 554 O O . VAL A 1 72 ? -2.384 -1.370 -0.675 1.00 98.88 72 VAL A O 1
ATOM 557 N N . LEU A 1 73 ? -1.086 0.462 -0.879 1.00 98.88 73 LEU A N 1
ATOM 558 C CA . LEU A 1 73 ? -0.333 0.052 -2.056 1.00 98.88 73 LEU A CA 1
ATOM 559 C C . LEU A 1 73 ? 1.132 -0.097 -1.643 1.00 98.88 73 LEU A C 1
ATOM 561 O O . LEU A 1 73 ? 1.788 0.903 -1.352 1.00 98.88 73 LEU A O 1
ATOM 565 N N . ASP A 1 74 ? 1.627 -1.334 -1.609 1.00 98.62 74 ASP A N 1
ATOM 566 C CA . ASP A 1 74 ? 3.046 -1.632 -1.393 1.00 98.62 74 ASP A CA 1
ATOM 567 C C . ASP A 1 74 ? 3.813 -1.394 -2.698 1.00 98.62 74 ASP A C 1
ATOM 569 O O . ASP A 1 74 ? 3.507 -1.999 -3.734 1.00 98.62 74 ASP A O 1
ATOM 573 N N . LEU A 1 75 ? 4.766 -0.465 -2.666 1.00 98.56 75 LEU A N 1
ATOM 574 C CA . LEU A 1 75 ? 5.495 0.037 -3.821 1.00 98.56 75 LEU A CA 1
ATOM 575 C C . LEU A 1 75 ? 7.002 -0.158 -3.632 1.00 98.56 75 LEU A C 1
ATOM 577 O O . LEU A 1 75 ? 7.635 0.438 -2.760 1.00 98.56 75 LEU A O 1
ATOM 581 N N . ARG A 1 76 ? 7.600 -0.934 -4.537 1.00 97.56 76 ARG A N 1
ATOM 582 C CA . ARG A 1 76 ? 9.049 -1.144 -4.620 1.00 97.56 76 ARG A CA 1
ATOM 583 C C . ARG A 1 76 ? 9.583 -0.477 -5.866 1.00 97.56 76 ARG A C 1
ATOM 585 O O . ARG A 1 76 ? 9.402 -0.991 -6.963 1.00 97.56 76 ARG A O 1
ATOM 592 N N . ILE A 1 77 ? 10.178 0.695 -5.705 1.00 97.69 77 ILE A N 1
ATOM 593 C CA . ILE A 1 77 ? 10.484 1.602 -6.807 1.00 97.69 77 ILE A CA 1
ATOM 594 C C . ILE A 1 77 ? 11.950 1.499 -7.216 1.00 97.69 77 ILE A C 1
ATOM 596 O O . ILE A 1 77 ? 12.838 1.508 -6.367 1.00 97.69 77 ILE A O 1
ATOM 600 N N . VAL A 1 78 ? 12.193 1.476 -8.524 1.00 96.69 78 VAL A N 1
ATOM 601 C CA . VAL A 1 78 ? 13.512 1.632 -9.141 1.00 96.69 78 VAL A CA 1
ATOM 602 C C . VAL A 1 78 ? 13.470 2.807 -10.116 1.00 96.69 78 VAL A C 1
ATOM 604 O O . VAL A 1 78 ? 12.527 2.967 -10.898 1.00 96.69 78 VAL A O 1
ATOM 607 N N . ASP A 1 79 ? 14.504 3.641 -10.080 1.00 96.25 79 ASP A N 1
ATOM 608 C CA . ASP A 1 79 ? 14.743 4.698 -11.056 1.00 96.25 79 ASP A CA 1
ATOM 609 C C . ASP A 1 79 ? 15.460 4.154 -12.304 1.00 96.25 79 ASP A C 1
ATOM 611 O O . ASP A 1 79 ? 16.692 4.126 -12.398 1.00 96.25 79 ASP A O 1
ATOM 615 N N . ASN A 1 80 ? 14.660 3.786 -13.301 1.00 94.69 80 ASN A N 1
ATOM 616 C CA . ASN A 1 80 ? 15.098 3.360 -14.628 1.00 94.69 80 ASN A CA 1
ATOM 617 C C . ASN A 1 80 ? 15.165 4.522 -15.633 1.00 94.69 80 ASN A C 1
ATOM 619 O O . ASN A 1 80 ? 15.123 4.291 -16.843 1.00 94.69 80 ASN A O 1
ATOM 623 N N . SER A 1 81 ? 15.243 5.776 -15.171 1.00 93.56 81 SER A N 1
ATOM 624 C CA . SER A 1 81 ? 15.355 6.938 -16.061 1.00 93.56 81 SER A CA 1
ATOM 625 C C . SER A 1 81 ? 16.573 6.813 -16.983 1.00 93.56 81 SER A C 1
ATOM 627 O O . SER A 1 81 ? 17.603 6.246 -16.617 1.00 93.56 81 SER A O 1
ATOM 629 N N . TYR A 1 82 ? 16.490 7.356 -18.194 1.00 90.88 82 TYR A N 1
ATOM 630 C CA . TYR A 1 82 ? 17.570 7.225 -19.174 1.00 90.88 82 TYR A CA 1
ATOM 631 C C . TYR A 1 82 ? 17.656 8.428 -20.109 1.00 90.88 82 TYR A C 1
ATOM 633 O O . TYR A 1 82 ? 16.700 9.183 -20.295 1.00 90.88 82 TYR A O 1
ATOM 641 N N . LYS A 1 83 ? 18.829 8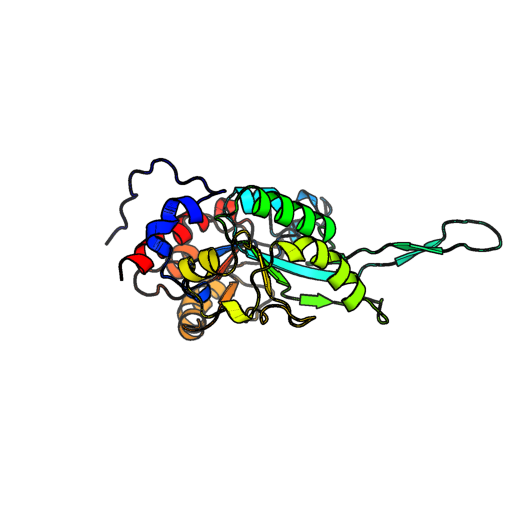.609 -20.722 1.00 89.06 83 LYS A N 1
ATOM 642 C CA . LYS A 1 83 ? 19.026 9.533 -21.843 1.00 89.06 83 LYS A CA 1
ATOM 643 C C . LYS A 1 83 ? 18.968 8.736 -23.137 1.00 89.06 83 LYS A C 1
ATOM 645 O O . LYS A 1 83 ? 19.759 7.816 -23.320 1.00 89.06 83 LYS A O 1
ATOM 650 N N . LYS A 1 84 ? 18.045 9.091 -24.026 1.00 86.31 84 LYS A N 1
ATOM 651 C CA . LYS A 1 84 ? 17.951 8.517 -25.369 1.00 86.31 84 LYS A CA 1
ATOM 652 C C . LYS A 1 84 ? 18.490 9.518 -26.374 1.00 86.31 84 LYS A C 1
ATOM 654 O O . LYS A 1 84 ? 18.106 10.685 -26.317 1.00 86.31 84 LYS A O 1
ATOM 659 N N . ASP A 1 85 ? 19.351 9.065 -27.277 1.00 86.50 85 ASP A N 1
ATOM 660 C CA . ASP A 1 85 ? 19.710 9.863 -28.445 1.00 86.50 85 ASP A CA 1
ATOM 661 C C . ASP A 1 85 ? 18.478 10.010 -29.351 1.00 86.50 85 ASP A C 1
ATOM 663 O O . ASP A 1 85 ? 17.825 9.031 -29.721 1.00 86.50 85 ASP A O 1
ATOM 667 N N . THR A 1 86 ? 18.113 11.253 -29.632 1.00 83.62 86 THR A N 1
ATOM 668 C CA . THR A 1 86 ? 16.979 11.651 -30.464 1.00 83.62 86 THR A CA 1
ATOM 669 C C . THR A 1 86 ? 17.397 12.161 -31.837 1.00 83.62 86 THR A C 1
ATOM 671 O O . THR A 1 86 ? 16.528 12.537 -32.617 1.00 83.62 86 THR A O 1
ATOM 674 N N . GLY A 1 87 ? 18.692 12.168 -32.158 1.00 71.62 87 GLY A N 1
ATOM 675 C CA . GLY A 1 87 ? 19.194 12.647 -33.440 1.00 71.62 87 GLY A CA 1
ATOM 676 C C . GLY A 1 87 ? 20.325 11.761 -33.929 1.00 71.62 87 GLY A C 1
ATOM 677 O O . GLY A 1 87 ? 21.476 12.051 -33.631 1.00 71.62 87 GLY A O 1
ATOM 678 N N . GLY A 1 88 ? 19.992 10.725 -34.711 1.00 64.31 88 GLY A N 1
ATOM 679 C CA . GLY A 1 88 ? 20.924 9.761 -35.323 1.00 64.31 88 GLY A CA 1
ATOM 680 C C . GLY A 1 88 ? 21.854 10.360 -36.388 1.00 64.31 88 GLY A C 1
ATOM 681 O O . GLY A 1 88 ? 21.961 9.844 -37.496 1.00 64.31 88 GLY A O 1
ATOM 682 N N . SER A 1 89 ? 22.486 11.486 -36.072 1.00 64.69 89 SER A N 1
ATOM 683 C CA . SER A 1 89 ? 23.359 12.277 -36.931 1.00 64.69 89 SER A CA 1
ATOM 684 C C . SER A 1 89 ? 24.746 12.428 -36.292 1.00 64.69 89 SER A C 1
ATOM 686 O O . SER A 1 89 ? 24.965 12.017 -35.155 1.00 64.69 89 SER A O 1
ATOM 688 N N . LYS A 1 90 ? 25.692 13.056 -37.006 1.00 73.00 90 LYS A N 1
ATOM 689 C CA . LYS A 1 90 ? 27.067 13.317 -36.525 1.00 73.00 90 LYS A CA 1
ATOM 690 C C . LYS A 1 90 ? 27.146 14.079 -35.187 1.00 73.00 90 LYS A C 1
ATOM 692 O O . LYS A 1 90 ? 28.202 14.053 -34.562 1.00 73.00 90 LYS A O 1
ATOM 697 N N . PHE A 1 91 ? 26.065 14.733 -34.755 1.00 77.50 91 PHE A N 1
ATOM 698 C CA . PHE A 1 91 ? 25.969 15.441 -33.478 1.00 77.50 91 PHE A CA 1
ATOM 699 C C . PHE A 1 91 ? 24.795 14.875 -32.661 1.00 77.50 91 PHE A C 1
ATOM 701 O O . PHE A 1 91 ? 23.648 15.244 -32.926 1.00 77.50 91 PHE A O 1
ATOM 708 N N . PRO A 1 92 ? 25.045 13.968 -31.698 1.00 76.88 92 PRO A N 1
ATOM 709 C CA . PRO A 1 92 ? 23.976 13.336 -30.935 1.00 76.88 92 PRO A CA 1
ATOM 710 C C . PRO A 1 92 ? 23.245 14.362 -30.063 1.00 76.8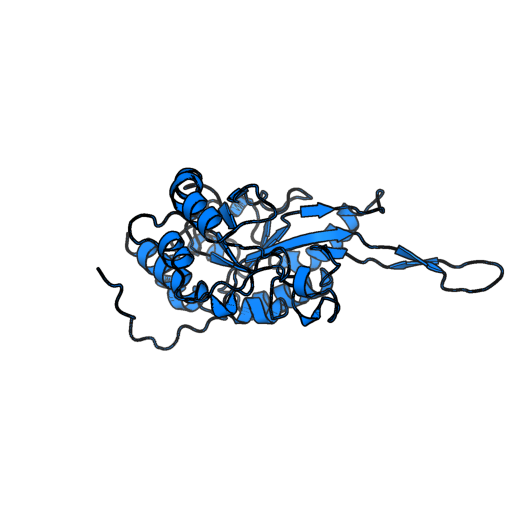8 92 PRO A C 1
ATOM 712 O O . PRO A 1 92 ? 23.861 15.176 -29.369 1.00 76.88 92 PRO A O 1
ATOM 715 N N . SER A 1 93 ? 21.914 14.300 -30.075 1.00 84.50 93 SER A N 1
ATOM 716 C CA . SER A 1 93 ? 21.039 15.122 -29.231 1.00 84.50 93 SER A CA 1
ATOM 717 C C . SER A 1 93 ? 20.364 14.209 -28.219 1.00 84.50 93 SER A C 1
ATOM 719 O O . SER A 1 93 ? 19.741 13.235 -28.616 1.00 84.50 93 SER A O 1
ATOM 721 N N . TYR A 1 94 ? 20.460 14.485 -26.921 1.00 85.94 94 TYR A N 1
ATOM 722 C CA . TYR A 1 94 ? 19.915 13.576 -25.910 1.00 85.94 94 TYR A CA 1
ATOM 723 C C . TYR A 1 94 ? 18.634 14.119 -25.286 1.00 85.94 94 TYR A C 1
ATOM 725 O O . TYR A 1 94 ? 18.628 15.213 -24.721 1.00 85.94 94 TYR A O 1
ATOM 733 N N . LYS A 1 95 ? 17.576 13.303 -25.281 1.00 88.44 95 LYS A N 1
ATOM 734 C CA . LYS A 1 95 ? 16.378 13.532 -24.469 1.00 88.44 95 LYS A CA 1
ATOM 735 C C . LYS A 1 95 ? 16.440 12.680 -23.209 1.00 88.44 95 LYS A C 1
ATOM 737 O O . LYS A 1 95 ? 16.540 11.455 -23.273 1.00 88.44 95 LYS A O 1
ATOM 742 N N . PHE A 1 96 ? 16.357 13.334 -22.058 1.00 89.75 96 PHE A N 1
ATOM 743 C CA . PHE A 1 96 ? 16.193 12.649 -20.782 1.00 89.75 96 PHE A CA 1
ATOM 744 C C . PHE A 1 96 ? 14.730 12.233 -20.594 1.00 89.75 96 PHE A C 1
ATOM 746 O O . PHE A 1 96 ? 13.822 13.037 -20.808 1.00 89.75 96 PHE A O 1
ATOM 753 N N . THR A 1 97 ? 14.512 10.976 -20.215 1.00 90.06 97 THR A N 1
ATOM 754 C CA . THR A 1 97 ? 13.195 10.407 -19.919 1.00 90.06 97 THR A CA 1
ATOM 755 C C . THR A 1 97 ? 13.179 9.953 -18.468 1.00 90.06 97 THR A C 1
ATOM 757 O O . THR A 1 97 ? 13.940 9.060 -18.099 1.00 90.06 97 THR A O 1
ATOM 760 N N . ASP A 1 98 ? 12.309 10.571 -17.667 1.00 91.50 98 ASP A N 1
ATOM 761 C CA . ASP A 1 98 ? 12.022 10.128 -16.302 1.00 91.50 98 ASP A CA 1
ATOM 762 C C . ASP A 1 98 ? 11.205 8.836 -16.331 1.00 91.50 98 ASP A C 1
ATOM 764 O O . ASP A 1 98 ? 10.126 8.797 -16.929 1.00 91.50 98 ASP A O 1
ATOM 768 N N . LEU A 1 99 ? 11.704 7.796 -15.665 1.00 93.94 99 LEU A N 1
ATOM 769 C CA . LEU A 1 99 ? 11.059 6.489 -15.615 1.00 93.94 99 LEU A CA 1
ATOM 770 C C . LEU A 1 99 ? 11.289 5.834 -14.250 1.00 93.94 99 LEU A C 1
ATOM 772 O O . LEU A 1 99 ? 12.254 5.107 -14.047 1.00 93.94 99 LEU A O 1
ATOM 776 N N . PHE A 1 100 ? 10.377 6.092 -13.316 1.00 96.88 100 PHE A N 1
ATOM 777 C CA . PHE A 1 100 ? 10.330 5.399 -12.029 1.00 96.88 100 PHE A CA 1
ATOM 778 C C . PHE A 1 100 ? 9.311 4.274 -12.127 1.00 96.88 100 PHE A C 1
ATOM 780 O O . PHE A 1 100 ? 8.139 4.528 -12.417 1.00 96.88 100 PHE A O 1
ATOM 787 N N . GLN A 1 101 ? 9.749 3.041 -11.911 1.00 96.62 101 GLN A N 1
ATOM 788 C CA . GLN A 1 101 ? 8.910 1.858 -12.076 1.00 96.62 101 GLN A CA 1
ATOM 789 C C . GLN A 1 101 ? 8.870 1.038 -10.802 1.00 96.62 101 GLN A C 1
ATOM 791 O O . GLN A 1 101 ? 9.840 0.996 -10.049 1.00 96.62 101 GLN A O 1
ATOM 796 N N . CYS A 1 102 ? 7.745 0.365 -10.589 1.00 97.25 102 CYS A N 1
ATOM 797 C CA . CYS A 1 102 ? 7.689 -0.742 -9.652 1.00 97.25 102 CYS A CA 1
ATOM 798 C C . CYS A 1 102 ? 8.599 -1.868 -10.150 1.00 97.25 102 CYS A C 1
ATOM 800 O O . CYS A 1 102 ? 8.755 -2.039 -11.359 1.00 97.25 102 CYS A O 1
ATOM 802 N N . ASN A 1 103 ? 9.200 -2.623 -9.239 1.00 94.62 103 ASN A N 1
ATOM 803 C CA . ASN A 1 103 ? 10.130 -3.683 -9.591 1.00 94.62 103 ASN A CA 1
ATOM 804 C C . ASN A 1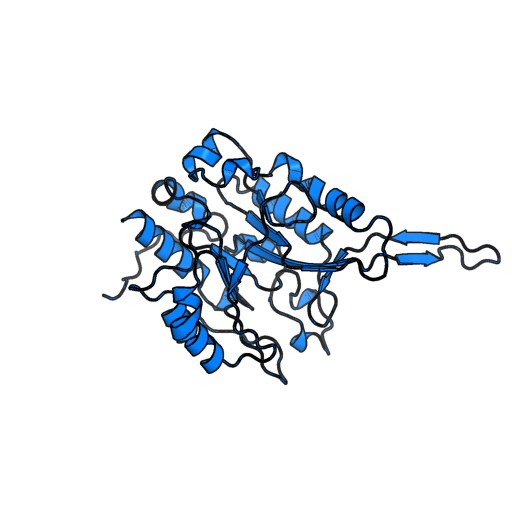 103 ? 9.989 -4.889 -8.664 1.00 94.62 103 ASN A C 1
ATOM 806 O O . ASN A 1 103 ? 10.066 -4.767 -7.441 1.00 94.62 103 ASN A O 1
ATOM 810 N N . HIS A 1 104 ? 9.873 -6.062 -9.275 1.00 91.25 104 HIS A N 1
ATOM 811 C CA . HIS A 1 104 ? 9.957 -7.355 -8.612 1.00 91.25 104 HIS A CA 1
ATOM 812 C C . HIS A 1 104 ? 10.383 -8.394 -9.645 1.00 91.25 104 HIS A C 1
ATOM 814 O O . HIS A 1 104 ? 9.566 -8.813 -10.459 1.00 91.25 104 HIS A O 1
ATOM 820 N N . VAL A 1 105 ? 11.668 -8.770 -9.648 1.00 88.00 105 VAL A N 1
ATOM 821 C CA . VAL A 1 105 ? 12.336 -9.585 -10.692 1.00 88.00 105 VAL A CA 1
ATOM 822 C C . VAL A 1 105 ? 12.378 -8.905 -12.073 1.00 88.00 105 VAL A C 1
ATOM 824 O O . VAL A 1 105 ? 13.424 -8.881 -12.715 1.00 88.00 105 VAL A O 1
ATOM 827 N N . LEU A 1 106 ? 11.269 -8.308 -12.504 1.00 92.06 106 LEU A N 1
ATOM 828 C CA . LEU A 1 106 ? 11.077 -7.521 -13.713 1.00 92.06 106 LEU A CA 1
ATOM 829 C C . LEU A 1 106 ? 10.589 -6.109 -13.360 1.00 92.06 106 LEU A C 1
ATOM 831 O O . LEU A 1 106 ? 10.113 -5.849 -12.252 1.00 92.06 106 LEU A O 1
ATOM 835 N N . ASN A 1 107 ? 10.648 -5.218 -14.349 1.00 93.56 107 ASN A N 1
ATOM 836 C CA . ASN A 1 107 ? 10.037 -3.897 -14.261 1.00 93.56 107 ASN A CA 1
ATOM 837 C C . ASN A 1 107 ? 8.521 -4.002 -14.459 1.00 93.56 107 ASN A C 1
ATOM 839 O O . ASN A 1 107 ? 8.065 -4.601 -15.430 1.00 93.56 107 ASN A O 1
ATOM 843 N N . GLY A 1 108 ? 7.762 -3.371 -13.571 1.00 95.50 108 GLY A N 1
ATOM 844 C CA . GLY A 1 108 ? 6.313 -3.238 -13.645 1.00 95.50 108 GLY A CA 1
ATOM 845 C C . GLY A 1 108 ? 5.869 -1.817 -13.994 1.00 95.50 108 GLY A C 1
ATOM 846 O O . GLY A 1 108 ? 6.511 -1.082 -14.759 1.00 95.50 108 GLY A O 1
ATOM 847 N N . ARG A 1 109 ? 4.729 -1.419 -13.422 1.00 96.62 109 ARG A N 1
ATOM 848 C CA . ARG A 1 109 ? 4.067 -0.139 -13.707 1.00 96.62 109 ARG A CA 1
ATOM 849 C C . ARG A 1 109 ? 4.884 1.079 -13.295 1.00 96.62 109 ARG A C 1
ATOM 851 O O . ARG A 1 109 ? 5.625 1.066 -12.315 1.00 96.62 109 ARG A O 1
ATOM 858 N N . ASN A 1 110 ? 4.680 2.171 -14.028 1.00 96.31 110 ASN A N 1
ATOM 859 C CA . ASN A 1 110 ? 5.285 3.470 -13.737 1.00 96.31 110 ASN A CA 1
ATOM 860 C C . ASN A 1 110 ? 4.568 4.155 -12.555 1.00 96.31 110 ASN A C 1
ATOM 862 O O . ASN A 1 110 ? 3.340 4.089 -12.451 1.00 96.31 110 ASN A O 1
ATOM 866 N N . ILE A 1 111 ? 5.317 4.867 -11.707 1.00 97.75 111 ILE A N 1
ATOM 867 C CA . ILE A 1 111 ? 4.764 5.690 -10.622 1.00 97.75 111 ILE A CA 1
ATOM 868 C C . ILE A 1 111 ? 3.726 6.713 -11.108 1.00 97.75 111 ILE A C 1
ATOM 870 O O . ILE A 1 111 ? 2.758 6.957 -10.400 1.00 97.75 111 ILE A O 1
ATOM 874 N N . ASP A 1 112 ? 3.863 7.262 -12.318 1.00 97.50 112 ASP A N 1
ATOM 875 C CA . ASP A 1 112 ? 2.904 8.215 -12.893 1.00 97.50 112 ASP A CA 1
ATOM 876 C C . ASP A 1 112 ? 1.498 7.595 -13.020 1.00 97.50 112 ASP A C 1
ATOM 878 O O . ASP A 1 112 ? 0.485 8.266 -12.830 1.00 97.50 112 ASP A O 1
ATOM 882 N N . GLN A 1 113 ? 1.421 6.288 -13.301 1.00 98.06 113 GLN A N 1
ATOM 883 C CA . GLN A 1 113 ? 0.149 5.559 -13.334 1.00 98.06 113 GLN A CA 1
ATOM 884 C C . GLN A 1 113 ? -0.420 5.377 -11.921 1.00 98.06 113 GLN A C 1
ATOM 886 O O . GLN A 1 113 ? -1.634 5.452 -11.734 1.00 98.06 113 GLN A O 1
ATOM 891 N N . CYS A 1 114 ? 0.448 5.164 -10.927 1.00 98.62 114 CYS A N 1
ATOM 892 C CA . CYS A 1 114 ? 0.057 5.074 -9.522 1.00 98.62 114 CYS A CA 1
ATOM 893 C C . CYS A 1 114 ? -0.481 6.413 -9.005 1.00 98.62 114 CYS A C 1
ATOM 895 O O . CYS A 1 114 ? -1.574 6.450 -8.448 1.00 98.62 114 CYS A O 1
ATOM 897 N N . THR A 1 115 ? 0.234 7.525 -9.213 1.00 98.50 115 THR A N 1
ATOM 898 C CA . THR A 1 115 ? -0.199 8.847 -8.729 1.00 98.50 115 THR A CA 1
ATOM 899 C C . THR A 1 115 ? -1.504 9.285 -9.384 1.00 98.50 115 THR A C 1
ATOM 901 O O . THR A 1 115 ? -2.377 9.806 -8.692 1.00 98.50 115 THR A O 1
ATOM 904 N N . LEU A 1 116 ? -1.691 9.011 -10.681 1.00 98.56 116 LEU A N 1
ATOM 905 C CA . LEU A 1 116 ? -2.958 9.256 -11.373 1.00 98.56 116 LEU A CA 1
ATOM 906 C C . LEU A 1 116 ? -4.108 8.438 -10.762 1.00 98.56 116 LEU A C 1
ATOM 908 O O . LEU A 1 116 ? -5.169 8.993 -10.474 1.00 98.56 116 LEU A O 1
ATOM 912 N N . ALA A 1 117 ? -3.901 7.134 -10.550 1.00 98.75 117 ALA A N 1
ATOM 913 C CA . ALA A 1 117 ? -4.910 6.243 -9.981 1.00 98.75 117 ALA A CA 1
ATOM 914 C C . ALA A 1 117 ? -5.294 6.644 -8.551 1.00 98.75 117 ALA A C 1
ATOM 916 O O . ALA A 1 117 ? -6.478 6.737 -8.235 1.00 98.75 117 ALA A O 1
ATOM 917 N N . VAL A 1 118 ? -4.298 6.931 -7.709 1.00 98.81 118 VAL A N 1
ATOM 918 C CA . VAL A 1 118 ? -4.493 7.367 -6.321 1.00 98.81 118 VAL A CA 1
ATOM 919 C C . VAL A 1 118 ? -5.229 8.694 -6.282 1.00 98.81 118 VAL A C 1
ATOM 921 O O . VAL A 1 118 ? -6.216 8.796 -5.563 1.00 98.81 118 VAL A O 1
ATOM 924 N N . ARG A 1 119 ? -4.803 9.691 -7.073 1.00 98.69 119 ARG A N 1
ATOM 925 C CA . ARG A 1 119 ? -5.497 10.981 -7.161 1.00 98.69 119 ARG A CA 1
ATOM 926 C C . ARG A 1 119 ? -6.956 10.766 -7.556 1.00 98.69 119 ARG A C 1
ATOM 928 O O . ARG A 1 119 ? -7.842 11.202 -6.835 1.00 98.69 119 ARG A O 1
ATOM 935 N N . SER A 1 120 ? -7.203 10.048 -8.651 1.00 98.56 120 SER A N 1
ATOM 936 C CA . SER A 1 120 ? -8.560 9.797 -9.141 1.00 98.56 120 SER A CA 1
ATOM 937 C C . SER A 1 120 ? -9.434 9.109 -8.089 1.00 98.56 120 SER A C 1
ATOM 939 O O . SER A 1 120 ? -10.552 9.552 -7.835 1.00 98.56 120 SER A O 1
ATOM 941 N N . PHE A 1 121 ? -8.933 8.063 -7.429 1.00 98.81 121 PHE A N 1
ATOM 942 C CA . PHE A 1 121 ? -9.687 7.369 -6.391 1.00 98.81 121 PHE A CA 1
ATOM 943 C C . PHE A 1 121 ? -9.941 8.262 -5.172 1.00 98.81 121 PHE A C 1
ATOM 945 O O . PHE A 1 121 ? -11.084 8.393 -4.739 1.00 98.81 121 PHE A O 1
ATOM 952 N N . ALA A 1 122 ? -8.893 8.888 -4.636 1.00 98.56 122 ALA A N 1
ATOM 953 C CA . ALA A 1 122 ? -8.958 9.682 -3.417 1.00 98.56 122 ALA A CA 1
ATOM 954 C C . ALA A 1 122 ? -9.856 10.915 -3.581 1.00 98.56 122 ALA A C 1
ATOM 956 O O . ALA A 1 122 ? -10.601 11.253 -2.662 1.00 98.56 122 ALA A O 1
ATOM 957 N N . GLU A 1 123 ? -9.840 11.554 -4.755 1.00 98.12 123 GLU A N 1
ATOM 958 C CA . GLU A 1 123 ? -10.693 12.706 -5.046 1.00 98.12 123 GLU A CA 1
ATOM 959 C C . GLU A 1 123 ? -12.175 12.334 -5.141 1.00 98.12 123 GLU A C 1
ATOM 961 O O . GLU A 1 123 ? -13.015 13.090 -4.648 1.00 98.12 123 GLU A O 1
ATOM 966 N N . ASN A 1 124 ? -12.481 11.162 -5.709 1.00 98.12 124 ASN A N 1
ATOM 967 C CA . ASN A 1 124 ? -13.844 10.645 -5.844 1.00 98.12 124 ASN A CA 1
ATOM 968 C C . ASN A 1 124 ? -14.372 9.969 -4.565 1.00 98.12 124 ASN A C 1
ATOM 970 O O . ASN A 1 124 ? -15.580 9.827 -4.408 1.00 98.12 124 ASN A O 1
ATOM 974 N N . ASN A 1 125 ? -13.490 9.572 -3.642 1.00 97.75 125 ASN A N 1
ATOM 975 C CA . ASN A 1 125 ? -13.837 8.823 -2.432 1.00 97.75 125 ASN A CA 1
ATOM 976 C C . ASN A 1 125 ? -13.206 9.471 -1.187 1.00 97.75 125 ASN A C 1
ATOM 978 O O . ASN A 1 125 ? -12.382 8.873 -0.500 1.00 97.75 125 ASN A O 1
ATOM 982 N N . ARG A 1 126 ? -13.593 10.717 -0.877 1.00 95.81 126 ARG A N 1
ATOM 983 C CA . ARG A 1 126 ? -12.995 11.533 0.206 1.00 95.81 126 ARG A CA 1
ATOM 984 C C . ARG A 1 126 ? -13.092 10.934 1.613 1.00 95.81 126 ARG A C 1
ATOM 986 O O . ARG A 1 126 ? -12.363 11.368 2.498 1.00 95.81 126 ARG A O 1
ATOM 993 N N . GLY A 1 127 ? -13.997 9.982 1.831 1.00 96.62 127 GLY A N 1
ATOM 994 C CA . GLY A 1 127 ? -14.117 9.254 3.097 1.00 96.62 127 GLY A CA 1
ATOM 995 C C . GLY A 1 127 ? -13.189 8.040 3.219 1.00 96.62 127 GLY A C 1
ATOM 996 O O . GLY A 1 127 ? -13.118 7.445 4.291 1.00 96.62 127 GLY A O 1
ATOM 997 N N . GLU A 1 128 ? -12.461 7.683 2.158 1.00 98.44 128 GLU A N 1
ATOM 998 C CA . GLU A 1 128 ? -11.553 6.536 2.132 1.00 98.44 128 GLU A CA 1
ATOM 999 C C . GLU A 1 128 ? -10.101 6.965 2.290 1.00 98.44 128 GLU A C 1
ATOM 1001 O O . GLU A 1 128 ? -9.650 7.879 1.604 1.00 98.44 128 GLU A O 1
ATOM 1006 N N . LEU A 1 129 ? -9.355 6.251 3.132 1.00 98.44 129 LEU A N 1
ATOM 1007 C CA . LEU A 1 129 ? -7.916 6.431 3.288 1.00 98.44 129 LEU A CA 1
ATOM 1008 C C . LEU A 1 129 ? -7.141 5.676 2.199 1.00 98.44 129 LEU A C 1
ATOM 1010 O O . LEU A 1 129 ? -7.418 4.511 1.945 1.00 98.44 129 LEU A O 1
ATOM 1014 N N . VAL A 1 130 ? -6.106 6.275 1.617 1.00 98.88 130 VAL A N 1
ATOM 1015 C CA . VAL A 1 130 ? -5.154 5.560 0.752 1.00 98.88 130 VAL A CA 1
ATOM 1016 C C . VAL A 1 130 ? -3.739 5.751 1.273 1.00 98.88 130 VAL A C 1
ATOM 1018 O O . VAL A 1 130 ? -3.303 6.880 1.468 1.00 98.88 130 VAL A O 1
ATOM 1021 N N . ILE A 1 131 ? -3.004 4.661 1.467 1.00 98.94 131 ILE A N 1
ATOM 1022 C CA . ILE A 1 131 ? -1.609 4.677 1.909 1.00 98.94 131 ILE A CA 1
ATOM 1023 C C . ILE A 1 131 ? -0.714 4.195 0.767 1.00 98.94 131 ILE A C 1
ATOM 1025 O O . ILE A 1 131 ? -0.902 3.100 0.239 1.00 98.94 131 ILE A O 1
ATOM 1029 N N . LEU A 1 132 ? 0.267 5.011 0.392 1.00 98.88 132 LEU A N 1
ATOM 1030 C CA . LEU A 1 132 ? 1.368 4.621 -0.484 1.00 98.88 132 LEU A CA 1
ATOM 1031 C C . LEU A 1 132 ? 2.539 4.241 0.413 1.00 98.88 132 LEU A C 1
ATOM 1033 O O . LEU A 1 132 ? 3.163 5.113 1.020 1.00 98.88 132 LEU A O 1
ATOM 1037 N N . ASP A 1 133 ? 2.819 2.948 0.494 1.00 98.69 133 ASP A N 1
ATOM 1038 C CA . ASP A 1 133 ? 3.965 2.416 1.217 1.00 98.69 133 ASP A CA 1
ATOM 1039 C C . ASP A 1 133 ? 5.139 2.283 0.246 1.00 98.69 133 ASP A C 1
ATOM 1041 O O . ASP A 1 133 ? 5.213 1.325 -0.523 1.00 98.69 133 ASP A O 1
ATOM 1045 N N . ILE A 1 134 ? 6.038 3.274 0.226 1.00 98.38 134 ILE A N 1
ATOM 1046 C CA . ILE A 1 134 ? 7.261 3.212 -0.584 1.00 98.38 134 ILE A CA 1
ATOM 1047 C C . ILE A 1 134 ? 8.270 2.339 0.167 1.00 98.38 134 ILE A C 1
ATOM 1049 O O . ILE A 1 134 ? 9.222 2.831 0.780 1.00 98.38 134 ILE A O 1
ATOM 1053 N N . HIS A 1 135 ? 8.028 1.031 0.129 1.00 96.69 135 HIS A N 1
ATOM 1054 C CA . HIS A 1 135 ? 8.764 0.034 0.895 1.00 96.69 135 HIS A CA 1
ATOM 1055 C C . HIS A 1 135 ? 10.254 0.013 0.536 1.00 96.69 135 HIS A C 1
ATOM 1057 O O . HIS A 1 135 ? 11.119 -0.071 1.411 1.00 96.69 135 HIS A O 1
ATOM 1063 N N . SER A 1 136 ? 10.571 0.136 -0.755 1.00 95.88 136 SER A N 1
ATOM 1064 C CA . SER A 1 136 ? 11.948 0.266 -1.228 1.00 95.88 136 SER A CA 1
ATOM 1065 C C . SER A 1 136 ? 12.062 1.299 -2.339 1.00 95.88 136 SER A C 1
ATOM 1067 O O . SER A 1 136 ? 11.167 1.442 -3.172 1.00 95.88 136 SER A O 1
ATOM 1069 N N . PHE A 1 137 ? 13.196 1.992 -2.373 1.00 96.00 137 PHE A N 1
ATOM 1070 C CA . PHE A 1 137 ? 13.528 2.958 -3.411 1.00 96.00 137 PHE A CA 1
ATOM 1071 C C . PHE A 1 137 ? 14.989 2.780 -3.827 1.00 96.00 137 PHE A C 1
ATOM 1073 O O . PHE A 1 137 ? 15.895 3.027 -3.032 1.00 96.00 137 PHE A O 1
ATOM 1080 N N . ASP A 1 138 ? 15.207 2.358 -5.067 1.00 94.94 138 ASP A N 1
ATOM 1081 C CA . ASP A 1 138 ? 16.523 2.222 -5.684 1.00 94.94 138 ASP A CA 1
ATOM 1082 C C . ASP A 1 138 ? 16.727 3.353 -6.702 1.00 94.94 138 ASP A C 1
ATOM 1084 O O . ASP A 1 138 ? 15.938 3.537 -7.631 1.00 94.94 138 ASP A O 1
ATOM 1088 N N . THR A 1 139 ? 17.808 4.115 -6.546 1.00 92.69 139 THR A N 1
ATOM 1089 C CA . THR A 1 139 ? 18.197 5.189 -7.475 1.00 92.69 139 THR A CA 1
ATOM 1090 C C . THR A 1 139 ? 18.706 4.671 -8.826 1.00 92.69 139 THR A C 1
ATOM 1092 O O . THR A 1 139 ? 19.038 5.464 -9.714 1.00 92.69 139 THR A O 1
ATOM 1095 N N . GLY A 1 140 ? 18.823 3.351 -8.978 1.00 86.56 140 GLY A N 1
ATOM 1096 C CA . GLY A 1 140 ? 19.379 2.696 -10.145 1.00 86.56 140 GLY A CA 1
ATOM 1097 C C . GLY A 1 140 ? 20.770 3.240 -10.460 1.00 86.56 140 GLY A C 1
ATOM 1098 O O . GLY A 1 140 ? 21.590 3.509 -9.581 1.00 86.56 140 GLY A O 1
ATOM 1099 N N . ARG A 1 141 ? 21.029 3.474 -11.750 1.00 81.38 141 ARG A N 1
ATOM 1100 C CA . ARG A 1 141 ? 22.290 4.071 -12.228 1.00 81.38 141 ARG A CA 1
ATOM 1101 C C . ARG A 1 141 ? 22.288 5.612 -12.196 1.00 81.38 141 ARG A C 1
ATOM 1103 O O . ARG A 1 141 ? 23.255 6.229 -12.640 1.00 81.38 141 ARG A O 1
ATOM 1110 N N . ASN A 1 142 ? 21.228 6.255 -11.694 1.00 71.00 142 ASN A N 1
ATOM 1111 C CA . ASN A 1 142 ? 20.988 7.697 -11.828 1.00 71.00 142 ASN A CA 1
ATOM 1112 C C . ASN A 1 142 ? 21.190 8.455 -10.505 1.00 71.00 142 ASN A C 1
ATOM 1114 O O . ASN A 1 142 ? 20.244 8.745 -9.782 1.00 71.00 142 ASN A O 1
ATOM 1118 N N . LEU A 1 143 ? 22.425 8.851 -10.187 1.00 64.81 143 LEU A N 1
ATOM 1119 C CA . LEU A 1 143 ? 22.748 9.226 -8.799 1.00 64.81 143 LEU A CA 1
ATOM 1120 C C . LEU A 1 143 ? 22.604 10.712 -8.421 1.00 64.81 143 LEU A C 1
ATOM 1122 O O . LEU A 1 143 ? 22.554 11.017 -7.236 1.00 64.81 143 LEU A O 1
ATOM 1126 N N . LYS A 1 144 ? 22.513 11.670 -9.358 1.00 74.50 144 LYS A N 1
ATOM 1127 C CA . LYS A 1 144 ? 22.652 13.099 -8.978 1.00 74.50 144 LYS A CA 1
ATOM 1128 C C . LYS A 1 144 ? 21.360 13.847 -8.616 1.00 74.50 144 LYS A C 1
ATOM 1130 O O . LYS A 1 144 ? 21.453 14.936 -8.067 1.00 74.50 144 LYS A O 1
ATOM 1135 N N . ASN A 1 145 ? 20.170 13.300 -8.880 1.00 89.00 145 ASN A N 1
ATOM 1136 C CA . ASN A 1 145 ? 18.895 13.957 -8.526 1.00 89.00 145 ASN A CA 1
ATOM 1137 C C . ASN A 1 145 ? 17.667 13.020 -8.494 1.00 89.00 145 ASN A C 1
ATOM 1139 O O . ASN A 1 145 ? 16.542 13.502 -8.597 1.00 89.00 145 ASN A O 1
ATOM 1143 N N . SER A 1 146 ? 17.859 11.697 -8.379 1.00 93.25 146 SER A N 1
ATOM 1144 C CA . SER A 1 146 ? 16.765 10.702 -8.418 1.00 93.25 146 SER A CA 1
ATOM 1145 C C . SER A 1 146 ? 15.658 10.999 -7.407 1.00 93.25 146 SER A C 1
ATOM 1147 O O . SER A 1 146 ? 14.492 11.122 -7.777 1.00 93.25 146 SER A O 1
ATOM 1149 N N . LEU A 1 147 ? 16.050 11.246 -6.155 1.00 93.06 147 LEU A N 1
ATOM 1150 C CA . LEU A 1 1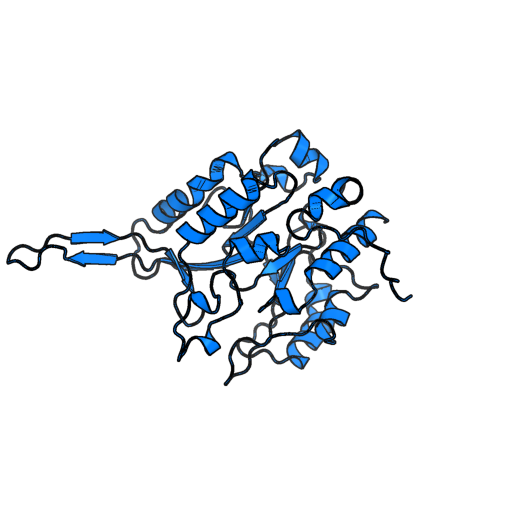47 ? 15.147 11.576 -5.053 1.00 93.06 147 LEU A CA 1
ATOM 1151 C C . LEU A 1 147 ? 14.280 12.807 -5.356 1.00 93.06 147 LEU A C 1
ATOM 1153 O O . LEU A 1 147 ? 13.066 12.757 -5.193 1.00 93.06 147 LEU A O 1
ATOM 1157 N N . GLU A 1 148 ? 14.878 13.896 -5.843 1.00 94.06 148 GLU A N 1
ATOM 1158 C CA . GLU A 1 148 ? 14.146 15.137 -6.138 1.00 94.06 148 GLU A CA 1
ATOM 1159 C C . GLU A 1 148 ? 13.178 14.978 -7.314 1.00 94.06 148 GLU A C 1
ATOM 1161 O O . GLU A 1 148 ? 12.048 15.471 -7.275 1.00 94.06 148 GLU A O 1
ATOM 1166 N N . ARG A 1 149 ? 13.576 14.228 -8.349 1.00 94.75 149 ARG A N 1
ATOM 1167 C CA . ARG A 1 149 ? 12.673 13.912 -9.462 1.00 94.75 149 ARG A CA 1
ATOM 1168 C C . ARG A 1 149 ? 11.519 13.025 -8.999 1.00 94.75 149 ARG A C 1
ATOM 1170 O O . ARG A 1 149 ? 10.382 13.282 -9.388 1.00 94.75 149 ARG A O 1
ATOM 1177 N N . PHE A 1 150 ? 11.774 12.058 -8.117 1.00 96.25 150 PHE A N 1
ATOM 1178 C CA . PHE A 1 150 ? 10.725 11.211 -7.552 1.00 96.25 150 PHE A CA 1
ATOM 1179 C C . PHE A 1 150 ? 9.755 12.000 -6.663 1.00 96.25 150 PHE A C 1
ATOM 1181 O O . PHE A 1 150 ? 8.543 11.914 -6.856 1.00 96.25 150 PHE A O 1
ATOM 1188 N N . LYS A 1 151 ? 10.255 12.872 -5.775 1.00 96.38 151 LYS A N 1
ATOM 1189 C CA . LYS A 1 151 ? 9.418 13.805 -4.993 1.00 96.38 151 LYS A CA 1
ATOM 1190 C C . LYS A 1 151 ? 8.528 14.663 -5.888 1.00 96.38 151 LYS A C 1
ATOM 1192 O O . LYS A 1 151 ? 7.360 14.872 -5.575 1.00 96.38 151 LYS A O 1
ATOM 1197 N N . LYS A 1 152 ? 9.045 15.127 -7.031 1.00 95.94 152 LYS A N 1
ATOM 1198 C CA . LYS A 1 152 ? 8.257 15.877 -8.019 1.00 95.94 152 LYS A CA 1
ATOM 1199 C C . LYS A 1 152 ? 7.142 15.037 -8.656 1.00 95.94 152 LYS A C 1
ATOM 1201 O O . LYS A 1 152 ? 6.120 15.597 -9.043 1.00 95.94 152 LYS A O 1
ATOM 1206 N N . LYS A 1 153 ? 7.300 13.714 -8.771 1.00 96.44 153 LYS A N 1
ATOM 1207 C CA . LYS A 1 153 ? 6.197 12.825 -9.175 1.00 96.44 153 LYS A CA 1
ATOM 1208 C C . LYS A 1 153 ? 5.139 12.739 -8.075 1.00 96.44 153 LYS A C 1
ATOM 1210 O O . LYS A 1 153 ? 3.958 12.937 -8.350 1.00 96.44 153 LYS A O 1
ATOM 1215 N N . LEU A 1 154 ? 5.566 12.534 -6.829 1.00 97.75 154 LEU A N 1
ATOM 1216 C CA . LEU A 1 154 ? 4.672 12.441 -5.670 1.00 97.75 154 LEU A CA 1
ATOM 1217 C C . LEU A 1 154 ? 3.938 13.754 -5.360 1.00 97.75 154 LEU A C 1
ATOM 1219 O O . LEU A 1 154 ? 2.823 13.717 -4.844 1.00 97.75 154 LEU A O 1
ATOM 1223 N N . SER A 1 155 ? 4.509 14.911 -5.712 1.00 96.62 155 SER A N 1
ATOM 1224 C CA . SER A 1 155 ? 3.918 16.223 -5.407 1.00 96.62 155 SER A CA 1
ATOM 1225 C C . SER A 1 155 ? 2.552 16.464 -6.053 1.00 96.62 155 SER A C 1
ATOM 1227 O O . SER A 1 155 ? 1.793 17.320 -5.599 1.00 96.62 155 SER A O 1
ATOM 1229 N N . GLN A 1 156 ? 2.189 15.663 -7.058 1.00 96.50 156 GLN A N 1
ATOM 1230 C CA . GLN A 1 156 ? 0.846 15.622 -7.637 1.00 96.50 156 GLN A CA 1
ATOM 1231 C C . GLN A 1 156 ? -0.239 15.252 -6.607 1.00 96.50 156 GLN A C 1
ATOM 1233 O O . GLN A 1 156 ? -1.417 15.529 -6.832 1.00 96.50 156 GLN A O 1
ATOM 1238 N N . LEU A 1 157 ? 0.138 14.640 -5.483 1.00 98.31 157 LEU A N 1
ATOM 1239 C CA . LEU A 1 157 ? -0.766 14.235 -4.407 1.00 98.31 157 LEU A CA 1
ATOM 1240 C C . LEU A 1 157 ? -0.777 15.217 -3.228 1.00 98.31 157 LEU A C 1
ATOM 1242 O O . LEU A 1 157 ? -1.545 15.003 -2.298 1.00 98.31 157 LEU A O 1
ATOM 1246 N N . ASN A 1 158 ? 0.031 16.287 -3.245 1.00 97.38 158 ASN A N 1
ATOM 1247 C CA . ASN A 1 158 ? 0.253 17.159 -2.082 1.00 97.38 158 ASN A CA 1
ATOM 1248 C C . ASN A 1 158 ? -1.034 17.717 -1.457 1.00 97.38 158 ASN A C 1
ATOM 1250 O O . ASN A 1 158 ? -1.136 17.782 -0.235 1.00 97.38 158 ASN A O 1
ATOM 1254 N N . HIS A 1 159 ? -2.025 18.090 -2.270 1.00 97.75 159 HIS A N 1
ATOM 1255 C CA . HIS A 1 159 ? -3.307 18.625 -1.791 1.00 97.75 159 HIS A CA 1
ATOM 1256 C C . HIS A 1 159 ? -4.220 17.570 -1.148 1.00 97.75 159 HIS A C 1
ATOM 1258 O O . HIS A 1 159 ? -5.265 17.921 -0.617 1.00 97.75 159 HIS A O 1
ATOM 1264 N N . LEU A 1 160 ? -3.842 16.292 -1.210 1.00 98.62 160 LEU A N 1
ATOM 1265 C CA . LEU A 1 160 ? -4.560 15.159 -0.623 1.00 98.62 160 LEU A CA 1
ATOM 1266 C C . LEU A 1 160 ? -3.865 14.618 0.633 1.00 98.62 160 LEU A C 1
ATOM 1268 O O . LEU A 1 160 ? -4.421 13.742 1.296 1.00 98.62 160 LEU A O 1
ATOM 1272 N N . LEU A 1 161 ? -2.648 15.083 0.943 1.00 98.56 161 LEU A N 1
ATOM 1273 C CA . LEU A 1 161 ? -1.796 14.445 1.943 1.00 98.56 161 LEU A CA 1
ATOM 1274 C C . LEU A 1 161 ? -2.252 14.722 3.371 1.00 98.56 161 LEU A C 1
ATOM 1276 O O . LEU A 1 161 ? -2.301 15.866 3.816 1.00 98.56 161 LEU A O 1
ATOM 1280 N N . ILE A 1 162 ? -2.478 13.663 4.133 1.00 98.69 162 ILE A N 1
ATOM 1281 C CA . ILE A 1 162 ? -2.538 13.724 5.586 1.00 98.69 162 ILE A CA 1
ATOM 1282 C C . ILE A 1 162 ? -1.086 13.829 6.094 1.00 98.69 162 ILE A C 1
ATOM 1284 O O . ILE A 1 162 ? -0.272 12.948 5.799 1.00 98.69 162 ILE A O 1
ATOM 1288 N N . PRO A 1 163 ? -0.713 14.880 6.846 1.00 97.69 163 PRO A N 1
ATOM 1289 C CA . PRO A 1 163 ? 0.674 15.096 7.254 1.00 97.69 163 PRO A CA 1
ATOM 1290 C C . PRO A 1 163 ? 1.099 14.181 8.420 1.00 97.69 163 PRO A C 1
ATOM 1292 O O . PRO A 1 163 ? 0.242 13.727 9.179 1.00 97.69 163 PRO A O 1
ATOM 1295 N N . PRO A 1 164 ? 2.412 13.972 8.651 1.00 97.06 164 PRO A N 1
ATOM 1296 C CA . PRO A 1 164 ? 2.917 13.126 9.746 1.00 97.06 164 PRO A CA 1
ATOM 1297 C C . PRO A 1 164 ? 2.460 13.554 11.146 1.00 97.06 164 PRO A C 1
ATOM 1299 O O . PRO A 1 164 ? 2.306 12.724 12.042 1.00 97.06 164 PRO A O 1
ATOM 1302 N N . ALA A 1 165 ? 2.189 14.849 11.342 1.00 96.75 165 ALA A N 1
ATOM 1303 C CA . ALA A 1 165 ? 1.641 15.379 12.592 1.00 96.75 165 ALA A CA 1
ATOM 1304 C C . ALA A 1 165 ? 0.281 14.752 12.964 1.00 96.75 165 ALA A C 1
ATOM 1306 O O . ALA A 1 165 ? -0.076 14.711 14.139 1.00 96.75 165 ALA A O 1
ATOM 1307 N N . ALA A 1 166 ? -0.450 14.209 11.986 1.00 97.69 166 ALA A N 1
ATOM 1308 C CA . ALA A 1 166 ? -1.735 13.554 12.191 1.00 97.69 166 ALA A CA 1
ATOM 1309 C C . ALA A 1 166 ? -1.626 12.092 12.670 1.00 97.69 166 ALA A C 1
ATOM 1311 O O . ALA A 1 166 ? -2.649 11.457 12.905 1.00 97.69 166 ALA A O 1
ATOM 1312 N N . ARG A 1 167 ? -0.416 11.531 12.832 1.00 95.56 167 ARG A N 1
ATOM 1313 C CA . ARG A 1 167 ? -0.207 10.094 13.118 1.00 95.56 167 ARG A CA 1
ATOM 1314 C C . ARG A 1 167 ? -0.909 9.562 14.371 1.00 95.56 167 ARG A C 1
ATOM 1316 O O . ARG A 1 167 ? -1.207 8.375 14.441 1.00 95.56 167 ARG A O 1
ATOM 1323 N N . GLN A 1 168 ? -1.126 10.427 15.365 1.00 95.94 168 GLN A N 1
ATOM 1324 C CA . GLN A 1 168 ? -1.781 10.081 16.633 1.00 95.94 168 GLN A CA 1
ATOM 1325 C C . GLN A 1 168 ? -3.262 10.479 16.674 1.00 95.94 168 GLN A C 1
ATOM 1327 O O . GLN A 1 168 ? -3.920 10.261 17.691 1.00 95.94 168 GLN A O 1
ATOM 1332 N N . LEU A 1 169 ? -3.783 11.064 15.597 1.00 98.25 169 LEU A N 1
ATOM 1333 C CA . LEU A 1 169 ? -5.175 11.481 15.518 1.00 98.25 169 LEU A CA 1
ATOM 1334 C C . LEU A 1 169 ? -6.082 10.298 15.171 1.00 98.25 169 LEU A C 1
ATOM 1336 O O . LEU A 1 169 ? -5.685 9.377 14.447 1.00 98.25 169 LEU A O 1
ATOM 1340 N N . THR A 1 170 ? -7.312 10.335 15.673 1.00 98.56 170 THR A N 1
ATOM 1341 C CA . THR A 1 170 ? -8.376 9.425 15.230 1.00 98.56 170 THR A CA 1
ATOM 1342 C C . THR A 1 170 ? -8.867 9.799 13.831 1.00 98.56 170 THR A C 1
ATOM 1344 O O . THR A 1 170 ? -8.616 10.903 13.339 1.00 98.56 170 THR A O 1
ATOM 1347 N N . LEU A 1 171 ? -9.612 8.909 13.171 1.00 98.44 171 LEU A N 1
ATOM 1348 C CA . LEU A 1 171 ? -10.227 9.216 11.875 1.00 98.44 171 LEU A CA 1
ATOM 1349 C C . LEU A 1 171 ? -11.153 10.446 11.940 1.00 98.44 171 LEU A C 1
ATOM 1351 O O . LEU A 1 171 ? -11.149 11.260 11.015 1.00 98.44 171 LEU A O 1
ATOM 1355 N N . ALA A 1 172 ? -11.901 10.625 13.033 1.00 98.50 172 ALA A N 1
ATOM 1356 C CA . ALA A 1 172 ? -12.748 11.798 13.251 1.00 98.50 172 ALA A CA 1
ATOM 1357 C C . ALA A 1 172 ? -11.934 13.093 13.350 1.00 98.50 172 ALA A C 1
ATOM 1359 O O . ALA A 1 172 ? -12.298 14.117 12.766 1.00 98.50 172 ALA A O 1
ATOM 1360 N N . GLU A 1 173 ? -10.817 13.048 14.072 1.00 98.69 173 GLU A N 1
ATOM 1361 C CA . GLU A 1 173 ? -9.918 14.187 14.226 1.00 98.69 173 GLU A CA 1
ATOM 1362 C C . GLU A 1 173 ? -9.207 14.528 12.915 1.00 98.69 173 GLU A C 1
ATOM 1364 O O . GLU A 1 173 ? -9.113 15.705 12.572 1.00 98.69 173 GLU A O 1
ATOM 1369 N N . ILE A 1 174 ? -8.776 13.521 12.147 1.00 98.56 174 ILE A N 1
ATOM 1370 C CA . ILE A 1 174 ? -8.209 13.712 10.805 1.00 98.56 174 ILE A CA 1
ATOM 1371 C C . ILE A 1 174 ? -9.234 14.391 9.901 1.00 98.56 174 ILE A C 1
ATOM 1373 O O . ILE A 1 174 ? -8.929 15.424 9.310 1.00 98.56 174 ILE A O 1
ATOM 1377 N N . LYS A 1 175 ? -10.464 13.866 9.841 1.00 97.81 175 LYS A N 1
ATOM 1378 C CA . LYS A 1 175 ? -11.541 14.425 9.012 1.00 97.81 175 LYS A CA 1
ATOM 1379 C C . LYS A 1 175 ? -11.848 15.884 9.364 1.00 97.81 175 LYS A C 1
ATOM 1381 O O . LYS A 1 175 ? -12.138 16.677 8.472 1.00 97.81 175 LYS A O 1
ATOM 1386 N N . ARG A 1 176 ? -11.785 16.239 10.652 1.00 98.19 176 ARG A N 1
ATOM 1387 C CA . ARG A 1 176 ? -12.016 17.604 11.146 1.00 98.19 176 ARG A CA 1
ATOM 1388 C C . ARG A 1 176 ? -10.847 18.547 10.852 1.00 98.19 176 ARG A C 1
ATOM 1390 O O . ARG A 1 176 ? -11.079 19.679 10.444 1.00 98.19 176 ARG A O 1
ATOM 1397 N N . ASN A 1 177 ? -9.615 18.102 11.090 1.00 98.31 177 ASN A N 1
ATOM 1398 C CA . ASN A 1 177 ? -8.427 18.960 11.049 1.00 98.31 177 ASN A CA 1
ATOM 1399 C C . ASN A 1 177 ? -7.813 19.067 9.642 1.00 98.31 177 ASN A C 1
ATOM 1401 O O . ASN A 1 177 ? -7.160 20.061 9.335 1.00 98.31 177 ASN A O 1
ATOM 1405 N N . TYR A 1 178 ? -8.024 18.060 8.793 1.00 97.50 178 TYR A N 1
ATOM 1406 C CA . TYR A 1 178 ? -7.502 17.979 7.427 1.00 97.50 178 TYR A CA 1
ATOM 1407 C C . TYR A 1 178 ? -8.630 17.627 6.444 1.00 97.50 178 TYR A C 1
ATOM 1409 O O . TYR A 1 178 ? -8.609 16.561 5.821 1.00 97.50 178 TYR A O 1
ATOM 1417 N N . PRO A 1 179 ? -9.658 18.486 6.318 1.00 95.06 179 PRO A N 1
ATOM 1418 C CA . PRO A 1 179 ? -10.791 18.204 5.451 1.00 95.06 179 PRO A CA 1
ATOM 1419 C C . PRO A 1 179 ? -10.323 18.023 4.005 1.00 95.06 179 PRO A C 1
ATOM 1421 O O . PRO A 1 179 ? -9.555 18.828 3.487 1.00 95.06 179 PRO A O 1
ATOM 1424 N N . ASN A 1 180 ? -10.843 16.989 3.342 1.00 93.62 180 ASN A N 1
ATOM 1425 C CA . ASN A 1 180 ? -10.491 16.560 1.982 1.00 93.62 180 ASN A CA 1
ATOM 1426 C C . ASN A 1 180 ? -9.124 15.874 1.822 1.00 93.62 180 ASN A C 1
ATOM 1428 O O . ASN A 1 180 ? -8.849 15.380 0.726 1.00 93.62 180 ASN A O 1
ATOM 1432 N N . ASN A 1 181 ? -8.309 15.772 2.873 1.00 98.50 181 ASN A N 1
ATOM 1433 C CA . ASN A 1 181 ? -7.049 15.037 2.824 1.00 98.50 181 ASN A CA 1
ATOM 1434 C C . ASN A 1 181 ? -7.297 13.591 3.253 1.00 98.50 181 ASN A C 1
ATOM 1436 O O . ASN A 1 181 ? -7.834 13.325 4.327 1.00 98.50 181 ASN A O 1
ATOM 1440 N N . ASN A 1 182 ? -6.904 12.651 2.405 1.00 98.69 182 ASN A N 1
ATOM 1441 C CA . ASN A 1 182 ? -7.175 11.231 2.594 1.00 98.69 182 ASN A CA 1
ATOM 1442 C C . ASN A 1 182 ? -6.088 10.319 2.003 1.00 98.69 182 ASN A C 1
ATOM 1444 O O . ASN A 1 182 ? -6.298 9.118 1.855 1.00 98.69 182 ASN A O 1
ATOM 1448 N N . VAL A 1 183 ? -4.913 10.873 1.690 1.00 98.88 183 VAL A N 1
ATOM 1449 C CA . VAL A 1 183 ? -3.750 10.122 1.205 1.00 98.88 183 VAL A CA 1
ATOM 1450 C C . VAL A 1 183 ? -2.614 10.210 2.218 1.00 98.88 183 VAL A C 1
ATOM 1452 O O . VAL A 1 183 ? -2.291 11.287 2.706 1.00 98.88 183 VAL A O 1
ATOM 1455 N N . ILE A 1 184 ? -1.965 9.092 2.509 1.00 98.88 184 ILE A N 1
ATOM 1456 C CA . ILE A 1 184 ? -0.727 9.021 3.286 1.00 98.88 184 ILE A CA 1
ATOM 1457 C C . ILE A 1 184 ? 0.369 8.496 2.371 1.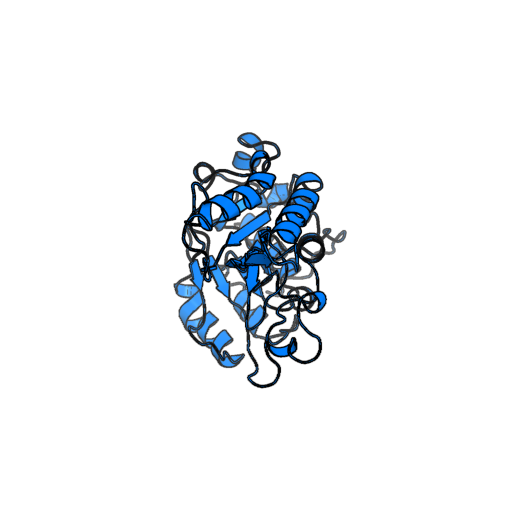00 98.88 184 ILE A C 1
ATOM 1459 O O . ILE A 1 184 ? 0.158 7.559 1.608 1.00 98.88 184 ILE A O 1
ATOM 1463 N N . ILE A 1 185 ? 1.551 9.094 2.464 1.00 98.81 185 ILE A N 1
ATOM 1464 C CA . ILE A 1 185 ? 2.771 8.544 1.878 1.00 98.81 185 ILE A CA 1
ATOM 1465 C C . ILE A 1 185 ? 3.674 8.158 3.045 1.00 98.81 185 ILE A C 1
ATOM 1467 O O . ILE A 1 185 ? 3.960 9.003 3.893 1.00 98.81 185 ILE A O 1
ATOM 1471 N N . CYS A 1 186 ? 4.108 6.902 3.072 1.00 98.56 186 CYS A N 1
ATOM 1472 C CA . CYS A 1 186 ? 5.106 6.377 3.996 1.00 98.56 186 CYS A CA 1
ATOM 1473 C C . CYS A 1 186 ? 6.421 6.219 3.232 1.00 98.56 186 CYS A C 1
ATOM 1475 O O . CYS A 1 186 ? 6.525 5.355 2.360 1.00 98.56 186 CYS A O 1
ATOM 1477 N N . TRP A 1 187 ? 7.386 7.107 3.496 1.00 97.56 187 TRP A N 1
ATOM 1478 C CA . TRP A 1 187 ? 8.690 7.089 2.832 1.00 97.56 187 TRP A CA 1
ATOM 1479 C C . TRP A 1 187 ? 9.721 7.992 3.525 1.00 97.56 187 TRP A C 1
ATOM 1481 O O . TRP A 1 187 ? 9.556 9.209 3.585 1.00 97.56 187 TRP A O 1
ATOM 1491 N N . ASN A 1 188 ? 10.870 7.434 3.907 1.00 90.88 188 ASN A N 1
ATOM 1492 C CA . ASN A 1 188 ? 11.970 8.190 4.530 1.00 90.88 188 ASN A CA 1
ATOM 1493 C C . ASN A 1 188 ? 12.710 9.161 3.581 1.00 90.88 188 ASN A C 1
ATOM 1495 O O . ASN A 1 188 ? 13.645 9.845 3.994 1.00 90.88 188 ASN A O 1
ATOM 1499 N N . GLY A 1 189 ? 12.331 9.236 2.302 1.00 86.88 189 GLY A N 1
ATOM 1500 C CA . GLY A 1 189 ? 12.982 10.107 1.321 1.00 86.88 189 GLY A CA 1
ATOM 1501 C C . GLY A 1 189 ? 12.592 11.587 1.395 1.00 86.88 189 GLY A C 1
ATOM 1502 O O . GLY A 1 189 ? 13.098 12.372 0.596 1.00 86.88 189 GLY A O 1
ATOM 1503 N N . GLY A 1 190 ? 11.708 12.000 2.310 1.00 85.44 190 GLY A N 1
ATOM 1504 C CA . GLY A 1 190 ? 11.238 13.384 2.430 1.00 85.44 190 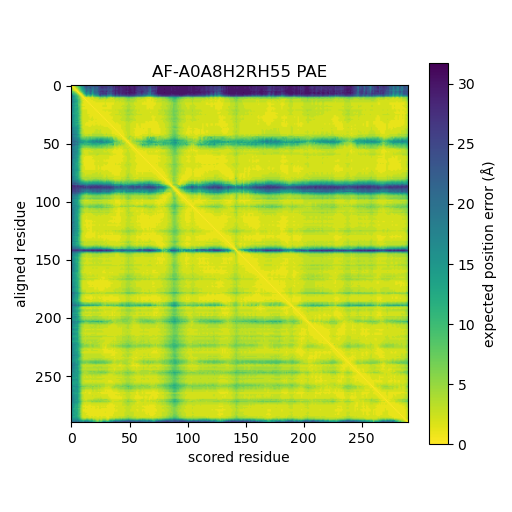GLY A CA 1
ATOM 1505 C C . GLY A 1 190 ? 10.445 13.654 3.711 1.00 85.44 190 GLY A C 1
ATOM 1506 O O . GLY A 1 190 ? 10.511 12.886 4.662 1.00 85.44 190 GLY A O 1
ATOM 1507 N N . ALA A 1 191 ? 9.677 14.748 3.730 1.00 92.19 191 ALA A N 1
ATOM 1508 C CA . ALA A 1 191 ? 8.795 15.116 4.845 1.00 92.19 191 ALA A CA 1
ATOM 1509 C C . ALA A 1 191 ? 7.461 14.337 4.801 1.00 92.19 191 ALA A C 1
ATOM 1511 O O . ALA A 1 191 ? 6.379 14.924 4.756 1.00 92.19 191 ALA A O 1
ATOM 1512 N N . TYR A 1 192 ? 7.557 13.010 4.747 1.00 96.94 192 TYR A N 1
ATOM 1513 C CA . TYR A 1 192 ? 6.433 12.076 4.698 1.00 96.94 192 TYR A CA 1
ATOM 1514 C C . TYR A 1 192 ? 6.315 11.302 6.015 1.00 96.94 192 TYR A C 1
ATOM 1516 O O . TYR A 1 192 ? 7.043 11.579 6.969 1.00 96.94 192 TYR A O 1
ATOM 1524 N N . TRP A 1 193 ? 5.353 10.382 6.104 1.00 98.00 193 TRP A N 1
ATOM 1525 C CA . TRP A 1 193 ? 5.252 9.502 7.266 1.00 98.00 193 TRP A CA 1
ATOM 1526 C C . TRP A 1 193 ? 6.431 8.527 7.286 1.00 98.00 193 TRP A C 1
ATOM 1528 O O . TRP A 1 193 ? 6.978 8.190 6.231 1.00 98.00 193 TRP A O 1
ATOM 1538 N N . ASP A 1 194 ? 6.777 8.059 8.487 1.00 95.62 194 ASP A N 1
ATOM 1539 C CA . ASP A 1 194 ? 7.808 7.040 8.683 1.00 95.62 194 ASP A CA 1
ATOM 1540 C C . ASP A 1 194 ? 7.506 5.785 7.848 1.00 95.62 194 ASP A C 1
ATOM 1542 O O . ASP A 1 194 ? 6.341 5.429 7.623 1.00 95.62 194 ASP A O 1
ATOM 1546 N N . ASN A 1 195 ? 8.564 5.096 7.414 1.00 96.06 195 ASN A N 1
ATOM 1547 C CA . ASN A 1 195 ? 8.436 3.797 6.757 1.00 96.06 195 ASN A CA 1
ATOM 1548 C C . ASN A 1 195 ? 7.630 2.811 7.618 1.00 96.06 195 ASN A C 1
ATOM 1550 O O . ASN A 1 195 ? 7.827 2.704 8.832 1.00 96.06 195 ASN A O 1
ATOM 1554 N N . ILE A 1 196 ? 6.770 2.027 6.968 1.00 97.69 196 ILE A N 1
ATOM 1555 C CA . ILE A 1 196 ? 6.030 0.958 7.635 1.00 97.69 196 ILE A CA 1
ATOM 1556 C C . ILE A 1 196 ? 6.982 -0.212 7.897 1.00 97.69 196 ILE A C 1
ATOM 1558 O O . ILE A 1 196 ? 7.716 -0.654 7.011 1.00 97.69 196 ILE A O 1
ATOM 1562 N N . ARG A 1 197 ? 6.969 -0.752 9.121 1.00 96.88 197 ARG A N 1
ATOM 1563 C CA . ARG A 1 197 ? 7.702 -1.988 9.430 1.00 96.88 197 ARG A CA 1
ATOM 1564 C C . ARG A 1 197 ? 6.969 -3.176 8.813 1.00 96.88 197 ARG A C 1
ATOM 1566 O O . ARG A 1 197 ? 5.807 -3.422 9.136 1.00 96.88 197 ARG A O 1
ATOM 1573 N N . HIS A 1 198 ? 7.672 -3.944 7.985 1.00 97.12 198 HIS A N 1
ATOM 1574 C CA . HIS A 1 198 ? 7.158 -5.191 7.419 1.00 97.12 198 HIS A CA 1
ATOM 1575 C C . HIS A 1 198 ? 7.531 -6.383 8.303 1.00 97.12 198 HIS A C 1
ATOM 1577 O O . HIS A 1 198 ? 8.701 -6.600 8.615 1.00 97.12 198 HIS A O 1
ATOM 1583 N N . LEU A 1 199 ? 6.526 -7.156 8.703 1.00 97.75 199 LEU A N 1
ATOM 1584 C CA . LEU A 1 199 ? 6.670 -8.457 9.341 1.00 97.75 199 LEU A CA 1
ATOM 1585 C C . LEU A 1 199 ? 6.688 -9.501 8.227 1.00 97.75 199 LEU A C 1
ATOM 1587 O O . LEU A 1 199 ? 5.674 -9.728 7.566 1.00 97.75 199 LEU A O 1
ATOM 1591 N N . TRP A 1 200 ? 7.843 -10.112 7.996 1.00 95.50 200 TRP A N 1
ATOM 1592 C CA . TRP A 1 200 ? 8.038 -11.082 6.925 1.00 95.50 200 TRP A CA 1
ATOM 1593 C C . TRP A 1 200 ? 8.927 -12.227 7.401 1.00 95.50 200 TRP A C 1
ATOM 1595 O O . TRP A 1 200 ? 9.695 -12.082 8.351 1.00 95.50 200 TRP A O 1
ATOM 1605 N N . THR A 1 201 ? 8.832 -13.368 6.725 1.00 94.06 201 THR A N 1
ATOM 1606 C CA . THR A 1 201 ? 9.506 -14.618 7.111 1.00 94.06 201 THR A CA 1
ATOM 1607 C C . THR A 1 201 ? 11.035 -14.552 7.046 1.00 94.06 201 THR A C 1
ATOM 1609 O O . THR A 1 201 ? 11.703 -15.467 7.525 1.00 94.06 201 THR A O 1
ATOM 1612 N N . GLY A 1 202 ? 11.599 -13.520 6.409 1.00 92.25 202 GLY A N 1
ATOM 1613 C CA . GLY A 1 202 ? 13.024 -13.434 6.091 1.00 92.25 202 GLY A CA 1
ATOM 1614 C C . GLY A 1 202 ? 13.463 -14.353 4.945 1.00 92.25 202 GLY A C 1
ATOM 1615 O O . GLY A 1 202 ? 14.657 -14.444 4.667 1.00 92.25 202 GLY A O 1
ATOM 1616 N N . LYS A 1 203 ? 12.527 -15.055 4.286 1.00 90.06 203 LYS A N 1
ATOM 1617 C CA . LYS A 1 203 ? 12.813 -16.031 3.226 1.00 90.06 203 LYS A CA 1
ATOM 1618 C C . LYS A 1 203 ? 12.290 -15.547 1.875 1.00 90.06 203 LYS A C 1
ATOM 1620 O O . LYS A 1 203 ? 11.111 -15.233 1.737 1.00 90.06 203 LYS A O 1
ATOM 1625 N N . ASN A 1 204 ? 13.146 -15.597 0.854 1.00 84.50 204 ASN A N 1
ATOM 1626 C CA . ASN A 1 204 ? 12.746 -15.329 -0.535 1.00 84.50 204 ASN A CA 1
ATOM 1627 C C . ASN A 1 204 ? 11.818 -16.421 -1.090 1.00 84.50 204 ASN A C 1
ATOM 1629 O O . ASN A 1 204 ? 10.919 -16.133 -1.869 1.00 84.50 204 ASN A O 1
ATOM 1633 N N . LEU A 1 205 ? 12.026 -17.671 -0.664 1.00 90.81 205 LEU A N 1
ATOM 1634 C CA . LEU A 1 205 ? 11.161 -18.807 -0.972 1.00 90.81 205 LEU A CA 1
ATOM 1635 C C . LEU A 1 205 ? 10.402 -19.174 0.301 1.00 90.81 205 LEU A C 1
ATOM 1637 O O . LEU A 1 205 ? 10.936 -19.846 1.184 1.00 90.81 205 LEU A O 1
ATOM 1641 N N . THR A 1 206 ? 9.183 -18.659 0.421 1.00 94.69 206 THR A N 1
ATOM 1642 C CA . THR A 1 206 ? 8.316 -18.902 1.576 1.00 94.69 206 THR A CA 1
ATOM 1643 C C . THR A 1 206 ? 7.246 -19.909 1.191 1.00 94.69 206 THR A C 1
ATOM 1645 O O . THR A 1 206 ? 6.433 -19.625 0.313 1.00 94.69 206 THR A O 1
ATOM 1648 N N . SER A 1 207 ? 7.230 -21.072 1.849 1.00 95.75 207 SER A N 1
ATOM 1649 C CA . SER A 1 207 ? 6.129 -22.030 1.722 1.00 95.75 207 SER A CA 1
ATOM 1650 C C . SER A 1 207 ? 4.927 -21.613 2.577 1.00 95.75 207 SER A C 1
ATOM 1652 O O . SER A 1 207 ? 5.038 -20.788 3.485 1.00 95.75 207 SER A O 1
ATOM 1654 N N . ARG A 1 208 ? 3.764 -22.231 2.345 1.00 95.81 208 ARG A N 1
ATOM 1655 C CA . ARG A 1 208 ? 2.579 -21.997 3.186 1.00 95.81 208 ARG A CA 1
ATOM 1656 C C . ARG A 1 208 ? 2.830 -22.347 4.658 1.00 95.81 208 ARG A C 1
ATOM 1658 O O . ARG A 1 208 ? 2.461 -21.569 5.529 1.00 95.81 208 ARG A O 1
ATOM 1665 N N . ALA A 1 209 ? 3.491 -23.474 4.926 1.00 95.50 209 ALA A N 1
ATOM 1666 C CA . ALA A 1 209 ? 3.794 -23.907 6.290 1.00 95.50 209 ALA A CA 1
ATOM 1667 C C . ALA A 1 209 ? 4.786 -22.960 6.989 1.00 95.50 209 ALA A C 1
ATOM 1669 O O . ALA A 1 209 ? 4.640 -22.681 8.179 1.00 95.50 209 ALA A O 1
ATOM 1670 N N . ASP A 1 210 ? 5.762 -22.417 6.247 1.00 97.12 210 ASP A N 1
ATOM 1671 C CA . ASP A 1 210 ? 6.660 -21.379 6.767 1.00 97.12 210 ASP A CA 1
ATOM 1672 C C . ASP A 1 210 ? 5.886 -20.122 7.165 1.00 97.12 210 ASP A C 1
ATOM 1674 O O . ASP A 1 210 ? 6.117 -19.579 8.245 1.00 97.12 210 ASP A O 1
ATOM 1678 N N . LEU A 1 211 ? 4.963 -19.670 6.308 1.00 97.75 211 LEU A N 1
ATOM 1679 C CA . LEU A 1 211 ? 4.148 -18.488 6.570 1.00 97.75 211 LEU A CA 1
ATOM 1680 C C . LEU A 1 211 ? 3.240 -18.689 7.792 1.00 97.75 211 LEU A C 1
ATOM 1682 O O . LEU A 1 211 ? 3.197 -17.828 8.666 1.00 97.75 211 LEU A O 1
ATOM 1686 N N . GLU A 1 212 ? 2.553 -19.827 7.886 1.00 97.12 212 GLU A N 1
ATOM 1687 C CA . GLU A 1 212 ? 1.699 -20.163 9.034 1.00 97.12 212 GLU A CA 1
ATOM 1688 C C . GLU A 1 212 ? 2.502 -20.207 10.337 1.00 97.12 212 GLU A C 1
ATOM 1690 O O . GLU A 1 212 ? 2.141 -19.552 11.318 1.00 97.12 212 GLU A O 1
ATOM 1695 N N . SER A 1 213 ? 3.640 -20.907 10.331 1.00 97.06 213 SER A N 1
ATOM 1696 C CA . SER A 1 213 ? 4.535 -20.966 11.487 1.00 97.06 213 SER A CA 1
ATOM 1697 C C . SER A 1 213 ? 5.040 -19.578 11.880 1.00 97.06 213 SER A C 1
ATOM 1699 O O . SER A 1 213 ? 5.033 -19.233 13.062 1.00 97.06 213 SER A O 1
ATOM 1701 N N . PHE A 1 214 ? 5.422 -18.745 10.907 1.00 98.12 214 PHE A N 1
ATOM 1702 C CA . PHE A 1 214 ? 5.855 -17.373 11.157 1.00 98.12 214 PHE A CA 1
ATOM 1703 C C . PHE A 1 214 ? 4.747 -16.524 11.788 1.00 98.12 214 PHE A C 1
ATOM 1705 O O . PHE A 1 214 ? 5.006 -15.825 12.770 1.00 98.12 214 PHE A O 1
ATOM 1712 N N . ILE A 1 215 ? 3.513 -16.607 11.279 1.00 97.81 215 ILE A N 1
ATOM 1713 C CA . ILE A 1 215 ? 2.363 -15.874 11.825 1.00 97.81 215 ILE A CA 1
ATOM 1714 C C . ILE A 1 215 ? 2.147 -16.238 13.296 1.00 97.81 215 ILE A C 1
ATOM 1716 O O . ILE A 1 215 ? 2.085 -15.348 14.150 1.00 97.81 215 ILE A O 1
ATOM 1720 N N . VAL A 1 216 ? 2.063 -17.537 13.593 1.00 96.44 216 VAL A N 1
ATOM 1721 C CA . VAL A 1 216 ? 1.736 -18.046 14.931 1.00 96.44 216 VAL A CA 1
ATOM 1722 C C . VAL A 1 216 ? 2.869 -17.788 15.923 1.00 96.44 216 VAL A C 1
ATOM 1724 O O . VAL A 1 216 ? 2.623 -17.318 17.036 1.00 96.44 216 VAL A O 1
ATOM 1727 N N . ASN A 1 217 ? 4.110 -18.072 15.529 1.00 96.62 217 ASN A N 1
ATOM 1728 C CA . ASN A 1 217 ? 5.233 -18.115 16.462 1.00 96.62 217 ASN A CA 1
ATOM 1729 C C . ASN A 1 217 ? 5.963 -16.776 16.613 1.00 96.62 217 ASN A C 1
ATOM 1731 O O . ASN A 1 217 ? 6.540 -16.538 17.683 1.00 96.62 217 ASN A O 1
ATOM 1735 N N . THR A 1 218 ? 5.900 -15.904 15.599 1.00 97.00 218 THR A N 1
ATOM 1736 C CA . THR A 1 218 ? 6.710 -14.678 15.518 1.00 97.00 218 THR A CA 1
ATOM 1737 C C . THR A 1 218 ? 5.864 -13.432 15.266 1.00 97.00 218 THR A C 1
ATOM 1739 O O . THR A 1 218 ? 5.808 -12.555 16.127 1.00 97.00 218 THR A O 1
ATOM 1742 N N . ALA A 1 219 ? 5.160 -13.347 14.132 1.00 97.00 219 ALA A N 1
ATOM 1743 C CA . ALA A 1 219 ? 4.543 -12.101 13.674 1.00 97.00 219 ALA A CA 1
ATOM 1744 C C . ALA A 1 219 ? 3.545 -11.519 14.686 1.00 97.00 219 ALA A C 1
ATOM 1746 O O . ALA A 1 219 ? 3.537 -10.312 14.916 1.00 97.00 219 ALA A O 1
ATOM 1747 N N . ARG A 1 220 ? 2.747 -12.368 15.351 1.00 95.19 220 ARG A N 1
ATOM 1748 C CA . ARG A 1 220 ? 1.804 -11.931 16.396 1.00 95.19 220 ARG A CA 1
ATOM 1749 C C . ARG A 1 220 ? 2.480 -11.217 17.570 1.00 95.19 220 ARG A C 1
ATOM 1751 O O . ARG A 1 220 ? 1.896 -10.296 18.127 1.00 95.19 220 ARG A O 1
ATOM 1758 N N . LYS A 1 221 ? 3.686 -11.647 17.951 1.00 95.06 221 LYS A N 1
ATOM 1759 C CA . LYS A 1 221 ? 4.452 -11.067 19.070 1.00 95.06 221 LYS A CA 1
ATOM 1760 C C . LYS A 1 221 ? 5.148 -9.769 18.670 1.00 95.06 221 LYS A C 1
ATOM 1762 O O . LYS A 1 221 ? 5.398 -8.923 19.519 1.00 95.06 221 LYS A O 1
ATOM 1767 N N . GLU A 1 222 ? 5.478 -9.632 17.388 1.00 95.81 222 GLU A N 1
ATOM 1768 C CA . GLU A 1 222 ? 6.179 -8.468 16.844 1.00 95.81 222 GLU A CA 1
ATOM 1769 C C . GLU A 1 222 ? 5.253 -7.356 16.337 1.00 95.81 222 GLU A C 1
ATOM 1771 O O . GLU A 1 222 ? 5.717 -6.236 16.106 1.00 95.81 222 GLU A O 1
ATOM 1776 N N . ALA A 1 223 ? 3.964 -7.652 16.145 1.00 94.62 223 ALA A N 1
ATOM 1777 C CA . ALA A 1 223 ? 2.965 -6.674 15.741 1.00 94.62 223 ALA A CA 1
ATOM 1778 C C . ALA A 1 223 ? 2.896 -5.518 16.749 1.00 94.62 223 ALA A C 1
ATOM 1780 O O . ALA A 1 223 ? 2.787 -5.718 17.959 1.00 94.62 223 ALA A O 1
ATOM 1781 N N . SER A 1 224 ? 2.975 -4.290 16.237 1.00 93.00 224 SER A N 1
ATOM 1782 C CA . SER A 1 224 ? 2.969 -3.096 17.078 1.00 93.00 224 SER A CA 1
ATOM 1783 C C . SER A 1 224 ? 1.549 -2.714 17.477 1.00 93.00 224 SER A C 1
ATOM 1785 O O . SER A 1 224 ? 0.635 -2.728 16.657 1.00 93.00 224 SER A O 1
ATOM 1787 N N . THR A 1 225 ? 1.381 -2.291 18.728 1.00 89.62 225 THR A N 1
ATOM 1788 C CA . THR A 1 225 ? 0.130 -1.711 19.234 1.00 89.62 225 THR A CA 1
ATOM 1789 C C . THR A 1 225 ? 0.080 -0.187 19.091 1.00 89.62 225 THR A C 1
ATOM 1791 O O . THR A 1 225 ? -0.978 0.410 19.281 1.00 89.62 225 THR A O 1
ATOM 1794 N N . SER A 1 226 ? 1.198 0.459 18.739 1.00 92.06 226 SER A N 1
ATOM 1795 C CA . SER A 1 226 ? 1.353 1.924 18.728 1.00 92.06 226 SER A CA 1
ATOM 1796 C C . SER A 1 226 ? 1.819 2.506 17.390 1.00 92.06 226 SER A C 1
ATOM 1798 O O . SER A 1 226 ? 1.897 3.726 17.242 1.00 92.06 226 SER A O 1
ATOM 1800 N N . ALA A 1 227 ? 2.133 1.657 16.410 1.00 94.38 227 ALA A N 1
ATOM 1801 C CA . ALA A 1 227 ? 2.610 2.057 15.091 1.00 94.38 227 ALA A CA 1
ATOM 1802 C C . ALA A 1 227 ? 2.075 1.120 14.003 1.00 94.38 227 ALA A C 1
ATOM 1804 O O . ALA A 1 227 ? 1.698 -0.018 14.282 1.00 94.38 227 ALA A O 1
ATOM 1805 N N . MET A 1 228 ? 2.064 1.594 12.755 1.00 97.06 228 MET A N 1
ATOM 1806 C CA . MET A 1 228 ? 1.662 0.762 11.623 1.00 97.06 228 MET A CA 1
ATOM 1807 C C . MET A 1 228 ? 2.667 -0.370 11.399 1.00 97.06 228 MET A C 1
ATOM 1809 O O . MET A 1 228 ? 3.881 -0.159 11.412 1.00 97.06 228 MET A O 1
ATOM 1813 N N . THR A 1 229 ? 2.148 -1.572 11.168 1.00 97.62 229 THR A N 1
ATOM 1814 C CA . THR A 1 229 ? 2.932 -2.748 10.772 1.00 97.62 229 THR A CA 1
ATOM 1815 C C . THR A 1 229 ? 2.221 -3.468 9.637 1.00 97.62 229 THR A C 1
ATOM 1817 O O . THR A 1 229 ? 0.994 -3.573 9.639 1.00 97.62 229 THR A O 1
ATOM 1820 N N . SER A 1 230 ? 2.999 -3.950 8.672 1.00 98.25 230 SER A N 1
ATOM 1821 C CA . SER A 1 230 ? 2.509 -4.677 7.502 1.00 98.25 230 SER A CA 1
ATOM 1822 C C . SER A 1 230 ? 2.936 -6.131 7.572 1.00 98.25 230 SER A C 1
ATOM 1824 O O . SER A 1 230 ? 4.126 -6.426 7.559 1.00 98.25 230 SER A O 1
ATOM 1826 N N . LEU A 1 231 ? 1.981 -7.049 7.685 1.00 98.38 231 LEU A N 1
ATOM 1827 C CA . LEU A 1 231 ? 2.245 -8.476 7.563 1.00 98.38 231 LEU A CA 1
ATOM 1828 C C . LEU A 1 231 ? 2.364 -8.830 6.080 1.00 98.38 231 LEU A C 1
ATOM 1830 O O . LEU A 1 231 ? 1.376 -8.737 5.351 1.00 98.38 231 LEU A O 1
ATOM 1834 N N . SER A 1 232 ? 3.540 -9.287 5.652 1.00 96.94 232 SER A N 1
ATOM 1835 C CA . SER A 1 232 ? 3.708 -9.911 4.338 1.00 96.94 232 SER A CA 1
ATOM 1836 C C . SER A 1 232 ? 3.139 -11.331 4.385 1.00 96.94 232 SER A C 1
ATOM 1838 O O . SER A 1 232 ? 3.797 -12.271 4.830 1.00 96.94 232 SER A O 1
ATOM 1840 N N . ALA A 1 233 ? 1.884 -11.474 3.962 1.00 96.94 233 ALA A N 1
ATOM 1841 C CA . ALA A 1 233 ? 1.163 -12.740 3.894 1.00 96.94 233 ALA A CA 1
ATOM 1842 C C . ALA A 1 233 ? 1.289 -13.340 2.486 1.00 96.94 233 ALA A C 1
ATOM 1844 O O . ALA A 1 233 ? 0.308 -13.473 1.754 1.00 96.94 233 ALA A O 1
ATOM 1845 N N . THR A 1 234 ? 2.525 -13.654 2.096 1.00 96.19 234 THR A N 1
ATOM 1846 C CA . THR A 1 234 ? 2.884 -14.069 0.733 1.00 96.19 234 THR A CA 1
ATOM 1847 C C . THR A 1 234 ? 3.582 -15.429 0.728 1.00 96.19 234 THR A C 1
ATOM 1849 O O . THR A 1 234 ? 4.248 -15.822 1.687 1.00 96.19 234 THR A O 1
ATOM 1852 N N . VAL A 1 235 ? 3.388 -16.177 -0.357 1.00 96.69 235 VAL A N 1
ATOM 1853 C CA . VAL A 1 235 ? 3.993 -17.494 -0.603 1.00 96.69 235 VAL A CA 1
ATOM 1854 C C . VAL A 1 235 ? 4.603 -17.452 -1.998 1.00 96.69 235 VAL A C 1
ATOM 1856 O O . VAL A 1 235 ? 4.016 -16.862 -2.903 1.00 96.69 235 VAL A O 1
ATOM 1859 N N . TYR A 1 236 ? 5.763 -18.077 -2.178 1.00 95.88 236 TYR A N 1
ATOM 1860 C CA . TYR A 1 236 ? 6.467 -18.089 -3.460 1.00 95.88 236 TYR A CA 1
ATOM 1861 C C . TYR A 1 236 ? 6.811 -19.522 -3.863 1.00 95.88 236 TYR A C 1
ATOM 1863 O O . TYR A 1 236 ? 7.507 -20.227 -3.130 1.00 95.88 236 TYR A O 1
ATOM 1871 N N . ASP A 1 237 ? 6.326 -19.943 -5.029 1.00 92.88 237 ASP A N 1
ATOM 1872 C CA . ASP A 1 237 ? 6.674 -21.211 -5.656 1.00 92.88 237 ASP A CA 1
ATOM 1873 C C . ASP A 1 237 ? 7.901 -21.013 -6.565 1.00 92.88 237 ASP A C 1
ATOM 1875 O O . ASP A 1 237 ? 7.880 -20.133 -7.426 1.00 92.88 237 ASP A O 1
ATOM 1879 N N . PRO A 1 238 ? 8.976 -21.805 -6.418 1.00 88.81 238 PRO A N 1
ATOM 1880 C CA . PRO A 1 238 ? 10.195 -21.616 -7.202 1.00 88.81 238 PRO A CA 1
ATOM 1881 C C . PRO A 1 238 ? 10.028 -21.770 -8.718 1.00 88.81 238 PRO A C 1
ATOM 1883 O O . PRO A 1 238 ? 10.922 -21.355 -9.443 1.00 88.81 238 PRO A O 1
ATOM 1886 N N . ILE A 1 239 ? 8.952 -22.404 -9.196 1.00 88.12 239 ILE A N 1
ATOM 1887 C CA . ILE A 1 239 ? 8.679 -22.614 -10.625 1.00 88.12 239 ILE A CA 1
ATOM 1888 C C . ILE A 1 239 ? 7.590 -21.644 -11.100 1.00 88.12 239 ILE A C 1
ATOM 1890 O O . ILE A 1 239 ? 7.677 -21.090 -12.192 1.00 88.12 239 ILE A O 1
ATOM 1894 N N . GLY A 1 240 ? 6.549 -21.462 -10.288 1.00 88.44 240 GLY A N 1
ATOM 1895 C CA . GLY A 1 240 ? 5.344 -20.709 -10.617 1.00 88.44 240 GLY A CA 1
ATOM 1896 C C . GLY A 1 240 ? 5.363 -19.236 -10.212 1.00 88.44 240 GLY A C 1
ATOM 1897 O O . GLY A 1 240 ? 4.525 -18.488 -10.710 1.00 88.44 240 GLY A O 1
ATOM 1898 N N . GLY A 1 241 ? 6.290 -18.815 -9.348 1.00 94.12 241 GLY A N 1
ATOM 1899 C CA . GLY A 1 241 ? 6.363 -17.453 -8.826 1.00 94.12 241 GLY A CA 1
ATOM 1900 C C . GLY A 1 241 ? 5.443 -17.201 -7.622 1.00 94.12 241 GLY A C 1
ATOM 1901 O O . GLY A 1 241 ? 5.168 -18.121 -6.844 1.00 94.12 241 GLY A O 1
ATOM 1902 N N . PRO A 1 242 ? 4.963 -15.957 -7.428 1.00 95.62 242 PRO A N 1
ATOM 1903 C CA . PRO A 1 242 ? 4.018 -15.620 -6.365 1.00 95.62 242 PRO A CA 1
ATOM 1904 C C . PRO A 1 242 ? 2.774 -16.517 -6.382 1.00 95.62 242 PRO A C 1
ATOM 1906 O O . PRO A 1 242 ? 2.165 -16.763 -7.426 1.00 95.62 242 PRO A O 1
ATOM 1909 N N . VAL A 1 243 ? 2.373 -17.007 -5.211 1.00 95.12 243 VAL A N 1
ATOM 1910 C CA . VAL A 1 243 ? 1.279 -17.972 -5.069 1.00 95.12 243 VAL A CA 1
ATOM 1911 C C . VAL A 1 243 ? 0.008 -17.278 -4.614 1.00 95.12 243 VAL A C 1
ATOM 1913 O O . VAL A 1 243 ? -0.047 -16.614 -3.581 1.00 95.12 243 VAL A O 1
ATOM 1916 N N . ARG A 1 244 ? -1.069 -17.527 -5.355 1.00 94.31 244 ARG A N 1
ATOM 1917 C CA . ARG A 1 244 ? -2.421 -17.132 -4.968 1.00 94.31 244 ARG A CA 1
ATOM 1918 C C . ARG A 1 244 ? -2.886 -17.933 -3.752 1.00 94.31 244 ARG A C 1
ATOM 1920 O O . ARG A 1 244 ? -2.903 -19.164 -3.790 1.00 94.31 244 ARG A O 1
ATOM 1927 N N . LEU A 1 245 ? -3.309 -17.239 -2.695 1.00 96.00 245 LEU A N 1
ATOM 1928 C CA . LEU A 1 245 ? -3.872 -17.835 -1.480 1.00 96.00 245 LEU A CA 1
ATOM 1929 C C . LEU A 1 245 ? -5.402 -17.666 -1.454 1.00 96.00 245 LEU A C 1
ATOM 1931 O O . LEU A 1 245 ? -5.884 -16.583 -1.119 1.00 96.00 245 LEU A O 1
ATOM 1935 N N . PRO A 1 246 ? -6.188 -18.717 -1.759 1.00 94.06 246 PRO A N 1
ATOM 1936 C CA . PRO A 1 246 ? -7.645 -18.627 -1.750 1.00 94.06 246 PRO A CA 1
ATOM 1937 C C . PRO A 1 246 ? -8.218 -18.261 -0.377 1.00 94.06 246 PRO A C 1
ATOM 1939 O O . PRO A 1 246 ? -7.629 -18.569 0.663 1.00 94.06 246 PRO A O 1
ATOM 1942 N N . ARG A 1 247 ? -9.425 -17.689 -0.372 1.00 93.81 247 ARG A N 1
ATOM 1943 C CA . ARG A 1 247 ? -10.161 -17.263 0.832 1.00 93.81 247 ARG A CA 1
ATOM 1944 C C . ARG A 1 247 ? -10.242 -18.292 1.965 1.00 93.81 247 ARG A C 1
ATOM 1946 O O . ARG A 1 247 ? -10.181 -17.915 3.127 1.00 93.81 247 ARG A O 1
ATOM 1953 N N . ASN A 1 248 ? -10.335 -19.579 1.641 1.00 91.19 248 ASN A N 1
ATOM 1954 C CA . ASN A 1 248 ? -10.544 -20.647 2.628 1.00 91.19 248 ASN A CA 1
ATOM 1955 C C . ASN A 1 248 ? -9.237 -21.299 3.116 1.00 91.19 248 ASN A C 1
ATOM 1957 O O . ASN A 1 248 ? -9.254 -22.432 3.591 1.00 91.19 248 ASN A O 1
ATOM 1961 N N . THR A 1 249 ? -8.093 -20.631 2.955 1.00 93.38 249 THR A N 1
ATOM 1962 C C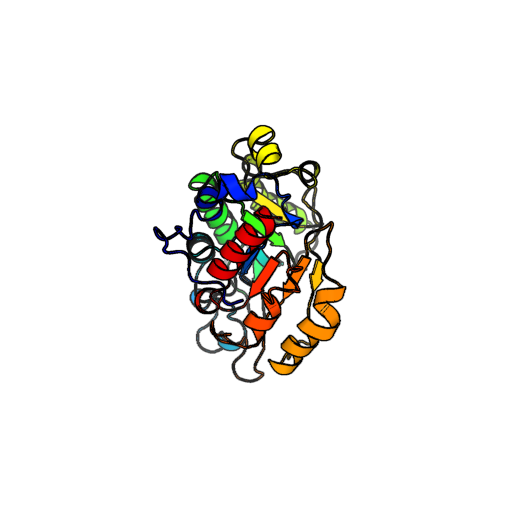A . THR A 1 249 ? -6.814 -21.162 3.440 1.00 93.38 249 THR A CA 1
ATOM 1963 C C . THR A 1 249 ? -6.662 -20.984 4.949 1.00 93.38 249 THR A C 1
ATOM 1965 O O . THR A 1 249 ? -7.139 -20.017 5.543 1.00 93.38 249 THR A O 1
ATOM 1968 N N . THR A 1 250 ? -5.927 -21.909 5.560 1.00 94.75 250 THR A N 1
ATOM 1969 C CA . THR A 1 250 ? -5.483 -21.861 6.961 1.00 94.75 250 THR A CA 1
ATOM 1970 C C . THR A 1 250 ? -4.691 -20.595 7.281 1.00 94.75 250 THR A C 1
ATOM 1972 O O . THR A 1 250 ? -4.866 -20.035 8.357 1.00 94.75 250 THR A O 1
ATOM 1975 N N . VAL A 1 251 ? -3.917 -20.064 6.325 1.00 96.19 251 VAL A N 1
ATOM 1976 C CA . VAL A 1 251 ? -3.223 -18.771 6.463 1.00 96.19 251 VAL A CA 1
ATOM 1977 C C . VAL A 1 251 ? -4.188 -17.665 6.887 1.00 96.19 251 VAL A C 1
ATOM 1979 O O . VAL A 1 251 ? -3.924 -16.973 7.866 1.00 96.19 251 VAL A O 1
ATOM 1982 N N . TRP A 1 252 ? -5.324 -17.505 6.201 1.00 96.56 252 TRP A N 1
ATOM 1983 C CA . TRP A 1 252 ? -6.274 -16.442 6.538 1.00 96.56 252 TRP A CA 1
ATOM 1984 C C . TRP A 1 252 ? -6.964 -16.681 7.881 1.00 96.56 252 TRP A C 1
ATOM 1986 O O . TRP A 1 252 ? -7.167 -15.725 8.628 1.00 96.56 252 TRP A O 1
ATOM 1996 N N . ALA A 1 253 ? -7.235 -17.939 8.237 1.00 94.69 253 ALA A N 1
ATOM 1997 C CA . ALA A 1 253 ? -7.732 -18.278 9.569 1.00 94.69 253 ALA A CA 1
ATOM 1998 C C . ALA A 1 253 ? -6.743 -17.865 10.677 1.00 94.69 253 ALA A C 1
ATOM 2000 O O . ALA A 1 253 ? -7.165 -17.358 11.717 1.00 94.69 253 ALA A O 1
ATOM 2001 N N . GLU A 1 254 ? -5.434 -18.005 10.442 1.00 95.38 254 GLU A N 1
ATOM 2002 C CA . GLU A 1 254 ? -4.404 -17.563 11.386 1.00 95.38 254 GLU A CA 1
ATOM 2003 C C . GLU A 1 254 ? -4.219 -16.037 11.407 1.00 95.38 254 GLU A C 1
ATOM 2005 O O . GLU A 1 254 ? -4.045 -15.456 12.483 1.00 95.38 254 GLU A O 1
ATOM 2010 N N . VAL A 1 255 ? -4.283 -15.362 10.254 1.00 96.62 255 VAL A N 1
ATOM 2011 C CA . VAL A 1 255 ? -4.201 -13.890 10.177 1.00 96.62 255 VAL A CA 1
ATOM 2012 C C . VAL A 1 255 ? -5.367 -13.234 10.922 1.00 96.62 255 VAL A C 1
ATOM 2014 O O . VAL A 1 255 ? -5.159 -12.285 11.674 1.00 96.62 255 VAL A O 1
ATOM 2017 N N . PHE A 1 256 ? -6.585 -13.751 10.757 1.00 96.31 256 PHE A N 1
ATOM 2018 C CA . PHE A 1 256 ? -7.806 -13.173 11.330 1.00 96.31 256 PHE A CA 1
ATOM 2019 C C . PHE A 1 256 ? -8.317 -13.930 12.563 1.00 96.31 256 PHE A C 1
ATOM 2021 O O . PHE A 1 256 ? -9.507 -13.875 12.886 1.00 96.31 256 PHE A O 1
ATOM 2028 N N . HIS A 1 257 ? -7.429 -14.626 13.278 1.00 94.25 257 HIS A N 1
ATOM 2029 C CA . HIS A 1 257 ? -7.811 -15.428 14.435 1.00 94.25 257 HIS A CA 1
ATOM 2030 C C . HIS A 1 257 ? -8.537 -14.569 15.499 1.00 94.25 257 HIS A C 1
ATOM 2032 O O . HIS A 1 257 ? -7.975 -13.568 15.958 1.00 94.25 257 HIS A O 1
ATOM 2038 N N . PRO A 1 258 ? -9.747 -14.948 15.965 1.00 90.50 258 PRO A N 1
ATOM 2039 C CA . PRO A 1 258 ? -10.567 -14.102 16.843 1.00 90.50 258 PRO A CA 1
ATOM 2040 C C . PRO A 1 258 ? -9.910 -13.705 18.170 1.00 90.50 258 PRO A C 1
ATOM 2042 O O . PRO A 1 258 ? -10.235 -12.663 18.726 1.00 90.50 258 PRO A O 1
ATOM 2045 N N . GLN A 1 259 ? -8.983 -14.521 18.677 1.00 90.12 259 GLN A N 1
ATOM 2046 C CA . GLN A 1 259 ? -8.260 -14.254 19.929 1.00 90.12 259 GLN A CA 1
ATOM 2047 C C . GLN A 1 259 ? -6.943 -13.480 19.717 1.00 90.12 259 GLN A C 1
ATOM 2049 O O . GLN A 1 259 ? -6.288 -13.110 20.686 1.00 90.12 259 GLN A O 1
ATOM 2054 N N . HIS A 1 260 ? -6.533 -13.239 18.464 1.00 90.25 260 HIS A N 1
ATOM 2055 C CA . HIS A 1 260 ? -5.242 -12.631 18.114 1.00 90.25 260 HIS A CA 1
ATOM 2056 C C . HIS A 1 260 ? -5.397 -11.546 17.042 1.00 90.25 260 HIS A C 1
ATOM 2058 O O . HIS A 1 260 ? -4.788 -11.583 15.976 1.00 90.25 260 HIS A O 1
ATOM 2064 N N . GLN A 1 261 ? -6.211 -10.542 17.352 1.00 92.00 261 GLN A N 1
ATOM 2065 C CA . GLN A 1 261 ? -6.581 -9.443 16.461 1.00 92.00 261 GLN A CA 1
ATOM 2066 C C . GLN A 1 261 ? -5.523 -8.327 16.402 1.00 92.00 261 GLN A C 1
ATOM 2068 O O . GLN A 1 261 ? -5.835 -7.159 16.625 1.00 92.00 261 GLN A O 1
ATOM 2073 N N . VAL A 1 262 ? -4.266 -8.660 16.101 1.00 93.31 262 VAL A N 1
ATOM 2074 C CA . VAL A 1 262 ? -3.120 -7.736 16.269 1.00 93.31 262 VAL A CA 1
ATOM 2075 C C . VAL A 1 262 ? -2.625 -7.066 14.985 1.00 93.31 262 VAL A C 1
ATOM 2077 O O . VAL A 1 262 ? -1.953 -6.044 15.055 1.00 93.31 262 VAL A O 1
ATOM 2080 N N . PHE A 1 263 ? -2.946 -7.602 13.805 1.00 96.69 263 PHE A N 1
ATOM 2081 C CA . PHE A 1 263 ? -2.378 -7.093 12.553 1.00 96.69 263 PHE A CA 1
ATOM 2082 C C . PHE A 1 263 ? -3.054 -5.803 12.072 1.00 96.69 263 PHE A C 1
ATOM 2084 O O . PHE A 1 263 ? -4.281 -5.683 12.107 1.00 96.69 263 PHE A O 1
ATOM 2091 N N . ASN A 1 264 ? -2.245 -4.841 11.621 1.00 97.06 264 ASN A N 1
ATOM 2092 C CA . ASN A 1 264 ? -2.715 -3.562 11.091 1.00 97.06 264 ASN A CA 1
ATOM 2093 C C . ASN A 1 264 ? -2.870 -3.613 9.567 1.00 97.06 264 ASN A C 1
ATOM 2095 O O . ASN A 1 264 ? -3.986 -3.517 9.075 1.00 97.06 264 ASN A O 1
ATOM 2099 N N . ILE A 1 265 ? -1.787 -3.818 8.819 1.00 98.75 265 ILE A N 1
ATOM 2100 C CA . ILE A 1 265 ? -1.823 -3.934 7.357 1.00 98.75 265 ILE A CA 1
ATOM 2101 C C . ILE A 1 265 ? -1.616 -5.404 6.971 1.00 98.75 265 ILE A C 1
ATOM 2103 O O . ILE A 1 265 ? -0.680 -6.045 7.449 1.00 98.75 265 ILE A O 1
ATOM 2107 N N . ILE A 1 266 ? -2.497 -5.948 6.128 1.00 98.62 266 ILE A N 1
ATOM 2108 C CA . ILE A 1 266 ? -2.426 -7.330 5.632 1.00 98.62 266 ILE A CA 1
ATOM 2109 C C . ILE A 1 266 ? -2.066 -7.266 4.150 1.00 98.62 266 ILE A C 1
ATOM 2111 O O . ILE A 1 266 ? -2.892 -6.865 3.331 1.00 98.62 266 ILE A O 1
ATOM 2115 N N . ASN A 1 267 ? -0.829 -7.630 3.819 1.00 98.00 267 ASN A N 1
ATOM 2116 C CA . ASN A 1 267 ? -0.241 -7.450 2.498 1.00 98.00 267 ASN A CA 1
ATOM 2117 C C . ASN A 1 267 ? -0.184 -8.773 1.736 1.00 98.00 267 ASN A C 1
ATOM 2119 O O . ASN A 1 267 ? 0.522 -9.690 2.153 1.00 98.00 267 ASN A O 1
ATOM 2123 N N . ALA A 1 268 ? -0.943 -8.873 0.644 1.00 98.06 268 ALA A N 1
ATOM 2124 C CA . ALA A 1 268 ? -1.166 -10.130 -0.064 1.00 98.06 268 ALA A CA 1
ATOM 2125 C C . ALA A 1 268 ? -0.937 -10.014 -1.576 1.00 98.06 268 ALA A C 1
ATOM 2127 O O . ALA A 1 268 ? -1.257 -8.994 -2.197 1.00 98.06 268 ALA A O 1
ATOM 2128 N N . ASP A 1 269 ? -0.443 -11.097 -2.171 1.00 97.75 269 ASP A N 1
ATOM 2129 C CA . ASP A 1 269 ? -0.474 -11.304 -3.618 1.00 97.75 269 ASP A CA 1
ATOM 2130 C C . ASP A 1 269 ? -1.887 -11.708 -4.061 1.00 97.75 269 ASP A C 1
ATOM 2132 O O . ASP A 1 269 ? -2.600 -12.417 -3.347 1.00 97.75 269 ASP A O 1
ATOM 2136 N N . PHE A 1 270 ? -2.288 -11.262 -5.252 1.00 97.00 270 PHE A N 1
ATOM 2137 C CA . PHE A 1 270 ? -3.575 -11.547 -5.888 1.00 97.00 270 PHE A CA 1
ATOM 2138 C C . PHE A 1 270 ? -4.751 -11.309 -4.939 1.00 97.00 270 PHE A C 1
ATOM 2140 O O . PHE A 1 270 ? -5.623 -12.167 -4.761 1.00 97.00 270 PHE A O 1
ATOM 2147 N N . PHE A 1 271 ? -4.738 -10.145 -4.282 1.00 94.62 271 PHE A N 1
ATOM 2148 C CA . PHE A 1 271 ? -5.536 -9.910 -3.080 1.00 94.62 271 PHE A CA 1
ATOM 2149 C C . PHE A 1 271 ? -7.050 -10.089 -3.304 1.00 94.62 271 PHE A C 1
ATOM 2151 O O . PHE A 1 271 ? -7.773 -10.387 -2.354 1.00 94.62 271 PHE A O 1
ATOM 2158 N N . GLN A 1 272 ? -7.537 -9.972 -4.544 1.00 91.31 272 GLN A N 1
ATOM 2159 C CA . GLN A 1 272 ? -8.943 -10.177 -4.906 1.00 91.31 272 GLN A CA 1
ATOM 2160 C C . GLN A 1 272 ? -9.487 -11.554 -4.498 1.00 91.31 272 GLN A C 1
ATOM 2162 O O . GLN A 1 272 ? -10.644 -11.659 -4.098 1.00 91.31 272 GLN A O 1
ATOM 2167 N N . ASP A 1 273 ? -8.655 -12.595 -4.536 1.00 90.88 273 ASP A N 1
ATOM 2168 C CA . ASP A 1 273 ? -9.100 -13.980 -4.307 1.00 90.88 273 ASP A CA 1
ATOM 2169 C C . ASP A 1 273 ? -8.939 -14.432 -2.850 1.00 90.88 273 ASP A C 1
ATOM 2171 O O . ASP A 1 273 ? -9.291 -15.554 -2.470 1.00 90.88 273 ASP A O 1
ATOM 2175 N N . THR A 1 274 ? -8.407 -13.542 -2.019 1.00 94.88 274 THR A N 1
ATOM 2176 C CA . THR A 1 274 ? -8.041 -13.827 -0.630 1.00 94.88 274 THR A CA 1
ATOM 2177 C C . THR A 1 274 ? -9.192 -13.584 0.345 1.00 94.88 274 THR A C 1
ATOM 2179 O O . THR A 1 274 ? -9.197 -14.114 1.454 1.00 94.88 274 THR A O 1
ATOM 2182 N N . GLY A 1 275 ? -10.177 -12.765 -0.038 1.00 95.31 275 GLY A N 1
ATOM 2183 C CA . GLY A 1 275 ? -11.238 -12.298 0.859 1.00 95.31 275 GLY A CA 1
ATOM 2184 C C . GLY A 1 275 ? -10.735 -11.457 2.043 1.00 95.31 275 GLY A C 1
ATOM 2185 O O . GLY A 1 275 ? -11.422 -11.360 3.063 1.00 95.31 275 GLY A O 1
ATOM 2186 N N . ILE A 1 276 ? -9.521 -10.890 1.962 1.00 97.12 276 ILE A N 1
ATOM 2187 C CA . ILE A 1 276 ? -8.953 -10.069 3.045 1.00 97.12 276 ILE A CA 1
ATOM 2188 C C . ILE A 1 276 ? -9.717 -8.759 3.236 1.00 97.12 276 ILE A C 1
ATOM 2190 O O . ILE A 1 276 ? -9.692 -8.212 4.332 1.00 97.12 276 ILE A O 1
ATOM 2194 N N . VAL A 1 277 ? -10.399 -8.249 2.204 1.00 97.88 277 VAL A N 1
ATOM 2195 C CA . VAL A 1 277 ? -11.164 -6.996 2.288 1.00 97.88 277 VAL A CA 1
ATOM 2196 C C . VAL A 1 277 ? -12.325 -7.168 3.259 1.00 97.88 277 VAL A C 1
ATOM 2198 O O . VAL A 1 277 ? -12.433 -6.420 4.228 1.00 97.88 277 VAL A O 1
ATOM 2201 N N . GLU A 1 278 ? -13.142 -8.204 3.070 1.00 96.69 278 GLU A N 1
ATOM 2202 C CA . GLU A 1 278 ? -14.275 -8.501 3.946 1.00 96.69 278 GLU A CA 1
ATOM 2203 C C . GLU A 1 278 ? -13.811 -8.827 5.368 1.00 96.69 278 GLU A C 1
ATOM 2205 O O . GLU A 1 278 ? -14.442 -8.405 6.338 1.00 96.69 278 GLU A O 1
ATOM 2210 N N . GLN A 1 279 ? -12.690 -9.540 5.509 1.00 97.25 279 GLN A N 1
ATOM 2211 C CA . GLN A 1 279 ? -12.133 -9.871 6.821 1.00 97.25 279 GLN A CA 1
ATOM 2212 C C . GLN A 1 279 ? -11.555 -8.646 7.542 1.00 97.25 279 GLN A C 1
ATOM 2214 O O . GLN A 1 279 ? -11.767 -8.502 8.745 1.00 97.25 279 GLN A O 1
ATOM 2219 N N . CYS A 1 280 ? -10.910 -7.716 6.832 1.00 98.25 280 CYS A N 1
ATOM 2220 C CA . CYS A 1 280 ? -10.472 -6.442 7.406 1.00 98.25 280 CYS A CA 1
ATOM 2221 C C . CYS A 1 280 ? -11.665 -5.583 7.844 1.00 98.25 280 CYS A C 1
ATOM 2223 O O . CYS A 1 280 ? -11.642 -5.021 8.937 1.00 98.25 280 CYS A O 1
ATOM 2225 N N . ILE A 1 281 ? -12.731 -5.514 7.039 1.00 97.88 281 ILE A N 1
ATOM 2226 C CA . ILE A 1 281 ? -13.972 -4.810 7.403 1.00 97.88 281 ILE A CA 1
ATOM 2227 C C . ILE A 1 281 ? -14.574 -5.413 8.680 1.00 97.88 281 ILE A C 1
ATOM 2229 O O . ILE A 1 281 ? -14.857 -4.682 9.630 1.00 97.88 281 ILE A O 1
ATOM 2233 N N . ALA A 1 282 ? -14.722 -6.739 8.738 1.00 96.25 282 ALA A N 1
ATOM 2234 C CA . ALA A 1 282 ? -15.249 -7.432 9.912 1.00 96.25 282 ALA A CA 1
ATOM 2235 C C . ALA A 1 282 ? -14.372 -7.217 11.157 1.00 96.25 282 ALA A C 1
ATOM 2237 O O . ALA A 1 282 ? -14.891 -6.974 12.247 1.00 96.25 282 ALA A O 1
ATOM 2238 N N . LEU A 1 283 ? -13.047 -7.251 10.994 1.00 97.31 283 LEU A N 1
ATOM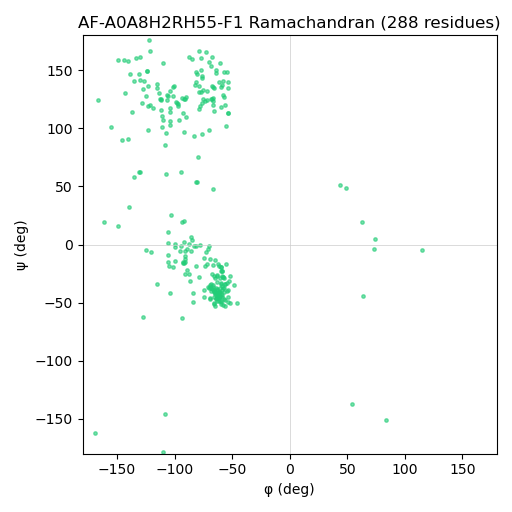 2239 C CA . LEU A 1 283 ? -12.096 -7.010 12.075 1.00 97.31 283 LEU A CA 1
ATOM 2240 C C . LEU A 1 283 ? -12.173 -5.570 12.600 1.00 97.31 283 LEU A C 1
ATOM 2242 O O . LEU A 1 283 ? -12.157 -5.361 13.809 1.00 97.31 283 LEU A O 1
ATOM 2246 N N . ASN A 1 284 ? -12.321 -4.580 11.719 1.00 98.00 284 ASN A N 1
ATOM 2247 C CA . ASN A 1 284 ? -12.529 -3.190 12.126 1.00 98.00 284 ASN A CA 1
ATOM 2248 C C . ASN A 1 284 ? -13.819 -3.014 12.933 1.00 98.00 284 ASN A C 1
ATOM 2250 O O . ASN A 1 284 ? -13.808 -2.357 13.972 1.00 98.00 284 ASN A O 1
ATOM 2254 N N . LEU A 1 285 ? -14.914 -3.648 12.503 1.00 96.12 285 LEU A N 1
ATOM 2255 C CA . LEU A 1 285 ? -16.173 -3.637 13.251 1.00 96.12 285 LEU A CA 1
ATOM 2256 C C . LEU A 1 285 ? -16.016 -4.297 14.630 1.00 96.12 285 LEU A C 1
ATOM 2258 O O . LEU A 1 285 ? -16.485 -3.746 15.623 1.00 96.12 285 LEU A O 1
ATOM 2262 N N . ALA A 1 286 ? -15.310 -5.427 14.713 1.00 94.38 286 ALA A N 1
ATOM 2263 C CA . ALA A 1 286 ? -15.037 -6.097 15.983 1.00 94.38 286 ALA A CA 1
ATOM 2264 C C . ALA A 1 286 ? -14.188 -5.232 16.932 1.00 94.38 286 ALA A C 1
ATOM 2266 O O . ALA A 1 286 ? -14.501 -5.151 18.116 1.00 94.38 286 ALA A O 1
ATOM 2267 N N . ARG A 1 287 ? -13.158 -4.548 16.412 1.00 94.00 287 ARG A N 1
ATOM 2268 C CA . ARG A 1 287 ? -12.302 -3.630 17.184 1.00 94.00 287 ARG A CA 1
ATOM 2269 C C . ARG A 1 287 ? -13.048 -2.391 17.674 1.00 94.00 287 ARG A C 1
ATOM 2271 O O . ARG A 1 287 ? -12.761 -1.922 18.763 1.00 94.00 287 ARG A O 1
ATOM 2278 N N . SER A 1 288 ? -14.003 -1.877 16.896 1.00 88.44 288 SER A N 1
ATOM 2279 C CA . SER A 1 288 ? -14.809 -0.711 17.290 1.00 88.44 288 SER A CA 1
ATOM 2280 C C . SER A 1 288 ? -15.841 -0.980 18.390 1.00 88.44 288 SER A C 1
ATOM 2282 O O . SER A 1 288 ? -16.395 -0.041 18.952 1.00 88.44 288 SER A O 1
ATOM 2284 N N . GLY A 1 289 ? -16.156 -2.254 18.645 1.00 73.12 289 GLY A N 1
ATOM 2285 C CA . GLY A 1 289 ? -17.085 -2.667 19.699 1.00 73.12 289 GLY A CA 1
ATOM 2286 C C . GLY A 1 289 ? -16.416 -2.966 21.043 1.00 73.12 289 GLY A C 1
ATOM 2287 O O . GLY A 1 289 ? -17.115 -3.410 21.952 1.00 73.12 289 GLY A O 1
ATOM 2288 N N . GLN A 1 290 ? -15.094 -2.788 21.141 1.00 55.75 290 GLN A N 1
ATOM 2289 C CA . GLN A 1 290 ? -14.302 -2.912 22.370 1.00 55.75 290 GLN A CA 1
ATOM 2290 C C . GLN A 1 290 ? -14.125 -1.540 23.018 1.00 55.75 290 GLN A C 1
ATOM 2292 O O . GLN A 1 290 ? -14.155 -1.495 24.266 1.00 55.75 290 GLN A O 1
#

Mean predicted aligned error: 4.96 Å

Sequence (290 aa):
MNISPITSNSIPNNAWMTSIYEKIKDMRIHQLALPSAHNSGMDRGSVDPISGHWAACQDNIFLTQLNQGARVLDLRIVDNSYKKDTGGSKFPSYKFTDLFQCNHVLNGRNIDQCTLAVRSFAENNRGELVILDIHSFDTGRNLKNSLERFKKKLSQLNHLLIPPAARQLTLAEIKRNYPNNNVIICWNGGAYWDNIRHLWTGKNLTSRADLESFIVNTARKEASTSAMTSLSATVYDPIGGPVRLPRNTTVWAEVFHPQHQVFNIINADFFQDTGIVEQCIALNLARSGQ

InterPro domains:
  IPR017946 PLC-like phosphodiesterase, TIM beta/alpha-barrel domain superfamily [G3DSA:3.20.20.190] (12-285)
  IPR017946 PLC-like phosphodiesterase, TIM beta/alpha-barrel domain superfamily [SSF51695] (13-285)
  IPR051057 Phosphoinositide phospholipase C domain-containing protein [PTHR13593] (12-284)

Organism: Pseudomonas fluorescens (NCBI:txid294)

Secondary structure (DSSP, 8-state):
--------S---GGGHHHHTHHHHTTSBGGGS-EEEETTTT-BTTTS-TTTGGGT--BSS-HHHHHHTT--EEEEEEEE--EEEE---SSS--EEEE--EEEEESEEEEEHHHHHHHHHHHHHH-TTS-EEEEEEEEE-TT-TTTHHHHHHHHHGGGGGGBPPGGGGG-BHHHHHHHSTT--EEEE-TTTTSBPPPEEE--S-SS--HHHHHHHIIIIIHHH--SSS-EEEE---EETTTEEPP--TT-HHHHHHT-TT----SEEEETTGGGTTHHHHHHHHHHHHHT-

Nearest PDB structures (foldseek):
  3ptd-assembly1_A  TM=6.486E-01  e=7.310E-08  Bacillus cereus
  4s3g-assembly1_A  TM=6.501E-01  e=9.885E-08  Staphylococcus aureus subsp. aureus str. Newman
  4f2t-assembly1_A  TM=6.409E-01  e=1.420E-07  Staphylococcus aureus subsp. aureus str. Newman
  3ea2-assembly2_B  TM=6.245E-01  e=4.206E-07  Bacillus thuringiensis
  1t6m-assembly1_B  TM=6.133E-01  e=5.355E-07  Bacillus thuringiensis

Foldseek 3Di:
DDPPPDPDPPQQLLANCVVCVVLQQQPFLQLFEFEEAALQQLAPVFDDVPPSLQGHQAPDHQLVCNSNRGQEYEFAKEFPWDWDFPDPDPDTDTDTDTFIFGDDPDTGDGLLSVLVSCCVSLQVHVSGAHEYQNQHYHDHPPPDCSLVVVVVSVVSCVLQEDFQVCNPPGNNRSCVVNPSHRYAYADPSDRGHDHAAEQELPDPAAAPVSLLCSLVPPPLVVQDPRGAHEYPLWHADPVRHTDDDAQPDPSVCSCLPPVRLRHNYYYGGHSSRNCSSVSSSVSSSVSSVD

Radius of gyration: 19.56 Å; Cα contacts (8 Å, |Δi|>4): 579; chains: 1; bounding box: 54×43×59 Å